Protein 5OUP (pdb70)

Radius of gyration: 19.79 Å; Cα contacts (8 Å, |Δi|>4): 597; chains: 1; bounding box: 57×56×30 Å

Solvent-accessible surface area: 13964 Å² total; per-residue (Å²): 128,113,84,31,3,0,3,0,0,0,0,0,81,0,0,2,0,1,23,115,108,45,48,8,6,32,0,34,44,60,70,0,5,128,49,132,131,150,95,18,144,47,21,78,40,142,110,23,144,64,38,122,132,42,125,50,116,25,84,2,48,68,35,67,40,0,41,83,29,0,13,83,0,0,5,45,89,69,46,93,88,15,31,100,50,3,1,1,15,5,60,9,16,142,79,9,32,145,43,21,75,93,152,71,14,85,7,76,0,64,2,51,9,11,12,40,34,19,3,0,12,85,140,224,83,71,37,22,151,61,1,43,48,12,12,85,135,10,42,76,98,3,44,22,113,99,113,184,29,71,1,45,12,92,48,17,109,130,68,88,120,25,123,29,0,73,157,25,24,0,36,80,0,8,74,10,0,73,86,6,0,3,11,0,0,2,85,1,23,0,0,0,0,4,0,41,25,25,14,28,82,208,201,173,56,87,89,114,89,37,15,26,0,0,2,114,99,33,74,91,43,82,56,112,72,25,64,66,58,14,36,99,28,0,70,98,69,12,26,3,0,51,3,27,0,39,27,0,57,89,28,7,52,121,100,22,39,101,4,2,75,37,0,19,79,16,1,4,101,5,25,1,70,61,103,186

Structure (mmCIF, N/CA/C/O backbone):
data_5OUP
#
_entry.id   5OUP
#
_cell.length_a   104.860
_cell.length_b   104.860
_cell.length_c   52.010
_cell.angle_alpha   90.00
_cell.angle_beta   90.00
_cell.angle_gamma   120.00
#
_symmetry.space_group_name_H-M   'P 65'
#
loop_
_entity.id
_entity.type
_entity.pdbx_description
1 polymer 'Perforin-like protein 1'
2 non-polymer 2-acetamido-2-deoxy-beta-D-glucopyranose
3 water water
#
loop_
_atom_site.group_PDB
_atom_site.id
_atom_site.type_symbol
_atom_site.label_atom_id
_atom_site.label_alt_id
_atom_site.label_comp_id
_atom_site.label_asym_id
_atom_site.label_entity_id
_atom_site.label_seq_id
_atom_site.pdbx_PDB_ins_code
_atom_site.Cartn_x
_atom_site.Cartn_y
_atom_site.Cartn_z
_atom_site.occupancy
_atom_site.B_iso_or_equiv
_atom_site.auth_seq_id
_atom_site.auth_comp_id
_atom_site.auth_asym_id
_atom_site.auth_atom_id
_atom_site.pdbx_PDB_model_num
ATOM 1 N N . ALA A 1 7 ? -27.522 19.725 15.225 1.00 68.57 465 ALA A N 1
ATOM 2 C CA . ALA A 1 7 ? -26.435 20.382 14.509 1.00 78.55 465 ALA A CA 1
ATOM 3 C C . ALA A 1 7 ? -26.762 21.848 14.242 1.00 74.86 465 ALA A C 1
ATOM 4 O O . ALA A 1 7 ? -27.751 22.376 14.750 1.00 82.22 465 ALA A O 1
ATOM 6 N N . ILE A 1 8 ? -25.923 22.498 13.438 1.00 64.01 466 ILE A N 1
ATOM 7 C CA . ILE A 1 8 ? -26.067 23.912 13.112 1.00 57.47 466 ILE A CA 1
ATOM 8 C C . ILE A 1 8 ? -26.696 24.034 11.732 1.00 56.20 466 ILE A C 1
ATOM 9 O O . ILE A 1 8 ? -26.267 23.364 10.784 1.00 52.52 466 ILE A O 1
ATOM 14 N N . ASN A 1 9 ? -27.703 24.892 11.613 1.00 53.50 467 ASN A N 1
ATOM 15 C CA . ASN A 1 9 ? -28.344 25.122 10.328 1.00 47.18 467 ASN A CA 1
ATOM 16 C C . ASN A 1 9 ? -27.571 26.166 9.531 1.00 47.58 467 ASN A C 1
ATOM 17 O O . ASN A 1 9 ? -27.322 27.274 10.018 1.00 42.46 467 ASN A O 1
ATOM 22 N N . TYR A 1 10 ? -27.189 25.808 8.306 1.00 44.80 468 TYR A N 1
ATOM 23 C CA . TYR A 1 10 ? -26.538 26.733 7.390 1.00 35.90 468 TYR A CA 1
ATOM 24 C C . TYR A 1 10 ? -27.449 27.176 6.256 1.00 35.33 468 TYR A C 1
ATOM 25 O O . TYR A 1 10 ? -27.056 28.038 5.462 1.00 34.58 468 TYR A O 1
ATOM 34 N N . LEU A 1 11 ? -28.647 26.607 6.153 1.00 36.22 469 LEU A N 1
ATOM 35 C CA . LEU A 1 11 ? -29.617 27.077 5.177 1.00 36.47 469 LEU A CA 1
ATOM 36 C C . LEU A 1 11 ? -30.042 28.498 5.527 1.00 41.66 469 LEU A C 1
ATOM 37 O O . LEU A 1 11 ? -30.428 28.779 6.665 1.00 37.77 469 LEU A O 1
ATOM 42 N N . GLY A 1 12 ? -29.949 29.399 4.553 1.00 33.74 470 GLY A N 1
ATOM 43 C CA . GLY A 1 12 ? -30.234 30.798 4.791 1.00 36.29 470 GLY A CA 1
ATOM 44 C C . GLY A 1 12 ? -29.095 31.593 5.392 1.00 39.00 470 GLY A C 1
ATOM 45 O O . GLY A 1 12 ? -29.291 32.769 5.731 1.00 33.93 470 GLY A O 1
ATOM 46 N N . ALA A 1 13 ? -27.916 30.995 5.548 1.00 29.84 471 ALA A N 1
ATOM 47 C CA . ALA A 1 13 ? -26.769 31.736 6.048 1.00 33.68 471 ALA A CA 1
ATOM 48 C C . ALA A 1 13 ? -26.333 32.780 5.031 1.00 37.53 471 ALA A C 1
ATOM 49 O O . ALA A 1 13 ? -26.413 32.562 3.819 1.00 29.13 471 ALA A O 1
ATOM 51 N N . GLY A 1 14 ? -25.875 33.924 5.530 1.00 32.99 472 GLY A N 1
ATOM 52 C CA . GLY A 1 14 ? -25.270 34.909 4.661 1.00 30.40 472 GLY A CA 1
ATOM 53 C C . GLY A 1 14 ? -23.969 34.410 4.065 1.00 32.17 472 GLY A C 1
ATOM 54 O O . GLY A 1 14 ? -23.329 33.487 4.573 1.00 30.42 472 GLY A O 1
ATOM 55 N N . TYR A 1 15 ? -23.568 35.030 2.958 1.00 26.46 473 TYR A N 1
ATOM 56 C CA . TYR A 1 15 ? -22.342 34.621 2.280 1.00 24.86 473 TYR A CA 1
ATOM 57 C C . TYR A 1 15 ? -21.697 35.825 1.616 1.00 34.48 473 TYR A C 1
ATOM 58 O O . TYR A 1 15 ? -22.329 36.500 0.797 1.00 31.15 473 TYR A O 1
ATOM 67 N N . ASP A 1 16 ? -20.442 36.080 1.980 1.00 31.64 474 ASP A N 1
ATOM 68 C CA . ASP A 1 16 ? -19.605 37.091 1.344 1.00 30.96 474 ASP A CA 1
ATOM 69 C C . ASP A 1 16 ? -18.918 36.449 0.143 1.00 36.93 474 ASP A C 1
ATOM 70 O O . ASP A 1 16 ? -17.978 35.665 0.308 1.00 32.41 474 ASP A O 1
ATOM 75 N N . HIS A 1 17 ? -19.375 36.788 -1.066 1.00 31.74 475 HIS A N 1
ATOM 76 C CA . HIS A 1 17 ? -18.809 36.173 -2.262 1.00 28.80 475 HIS A CA 1
ATOM 77 C C . HIS A 1 17 ? -17.385 36.635 -2.536 1.00 29.80 475 HIS A C 1
ATOM 78 O O . HIS A 1 17 ? -16.643 35.929 -3.226 1.00 34.80 475 HIS A O 1
ATOM 85 N N . VAL A 1 18 ? -16.986 37.792 -2.012 1.00 25.97 476 VAL A N 1
ATOM 86 C CA . VAL A 1 18 ? -15.642 38.303 -2.262 1.00 28.52 476 VAL A CA 1
ATOM 87 C C . VAL A 1 18 ? -14.631 37.641 -1.334 1.00 30.05 476 VAL A C 1
ATOM 88 O O . VAL A 1 18 ? -13.554 37.215 -1.766 1.00 34.12 476 VAL A O 1
ATOM 92 N N . ARG A 1 19 ? -14.957 37.550 -0.047 1.00 29.56 477 ARG A N 1
ATOM 93 C CA . ARG A 1 19 ? -14.058 36.951 0.929 1.00 32.14 477 ARG A CA 1
ATOM 94 C C . ARG A 1 19 ? -14.224 35.441 1.044 1.00 36.67 477 ARG A C 1
ATOM 95 O O . ARG A 1 19 ? -13.393 34.787 1.685 1.00 33.94 477 ARG A O 1
ATOM 103 N N . GLY A 1 20 ? -15.263 34.875 0.439 1.00 31.46 478 GLY A N 1
ATOM 104 C CA . GLY A 1 20 ? -15.480 33.449 0.537 1.00 34.20 478 GLY A CA 1
ATOM 105 C C . GLY A 1 20 ? -14.424 32.644 -0.196 1.00 34.01 478 GLY A C 1
ATOM 106 O O . GLY A 1 20 ? -13.689 33.140 -1.049 1.00 33.98 478 GLY A O 1
ATOM 107 N N . ASN A 1 21 ? -14.346 31.368 0.167 1.00 27.76 479 ASN A N 1
ATOM 108 C CA . ASN A 1 21 ? -13.518 30.411 -0.552 1.00 23.19 479 ASN A CA 1
ATOM 109 C C . ASN A 1 21 ? -14.024 29.011 -0.227 1.00 23.16 479 ASN A C 1
ATOM 110 O O . ASN A 1 21 ? -13.814 28.516 0.886 1.00 25.76 479 ASN A O 1
ATOM 115 N N . PRO A 1 22 ? -14.707 28.353 -1.167 1.00 27.13 480 PRO A N 1
ATOM 116 C CA . PRO A 1 22 ? -15.378 27.083 -0.849 1.00 31.63 480 PRO A CA 1
ATOM 117 C C . PRO A 1 22 ? -14.449 25.889 -0.700 1.00 30.64 480 PRO A C 1
ATOM 118 O O . PRO A 1 22 ? -14.928 24.806 -0.350 1.00 31.59 480 PRO A O 1
ATOM 122 N N . VAL A 1 23 ? -13.144 26.015 -0.945 1.00 27.34 481 VAL A N 1
ATOM 123 C CA . VAL A 1 23 ? -12.237 24.922 -0.607 1.00 30.30 481 VAL A CA 1
ATOM 124 C C . VAL A 1 23 ? -11.588 25.117 0.755 1.00 25.37 481 VAL A C 1
ATOM 125 O O . VAL A 1 23 ? -10.950 24.180 1.262 1.00 34.66 481 VAL A O 1
ATOM 129 N N . GLY A 1 24 ? -11.740 26.290 1.375 1.00 32.63 482 GLY A N 1
ATOM 130 C CA . GLY A 1 24 ? -11.406 26.436 2.773 1.00 36.06 482 GLY A CA 1
ATOM 131 C C . GLY A 1 24 ? -10.479 27.599 3.035 1.00 38.75 482 GLY A C 1
ATOM 132 O O . GLY A 1 24 ? -10.193 28.421 2.158 1.00 31.46 482 GLY A O 1
ATOM 133 N N . ASP A 1 25 ? -9.994 27.656 4.276 1.00 29.30 483 ASP A N 1
ATOM 134 C CA . ASP A 1 25 ? -9.159 28.729 4.785 1.00 28.02 483 ASP A CA 1
ATOM 135 C C . ASP A 1 25 ? -8.433 28.189 6.005 1.00 35.99 483 ASP A C 1
ATOM 136 O O . ASP A 1 25 ? -9.038 27.429 6.772 1.00 29.28 483 ASP A O 1
ATOM 141 N N . PRO A 1 26 ? -7.160 28.533 6.218 1.00 35.98 484 PRO A N 1
ATOM 142 C CA . PRO A 1 26 ? -6.450 27.979 7.383 1.00 30.73 484 PRO A CA 1
ATOM 143 C C . PRO A 1 26 ? -6.953 28.512 8.715 1.00 35.11 484 PRO A C 1
ATOM 144 O O . PRO A 1 26 ? -6.643 27.917 9.754 1.00 37.01 484 PRO A O 1
ATOM 148 N N . SER A 1 27 ? -7.719 29.601 8.725 1.00 31.80 485 SER A N 1
ATOM 149 C CA . SER A 1 27 ? -8.208 30.186 9.965 1.00 38.85 485 SER A CA 1
ATOM 150 C C . SER A 1 27 ? -9.656 29.820 10.262 1.00 41.72 485 SER A C 1
ATOM 151 O O . SER A 1 27 ? -10.224 30.324 11.236 1.00 37.74 485 SER A O 1
ATOM 154 N N . SER A 1 28 ? -10.258 28.947 9.460 1.00 31.80 486 SER A N 1
ATOM 155 C CA . SER A 1 28 ? -11.643 28.541 9.647 1.00 38.47 486 SER A CA 1
ATOM 156 C C . SER A 1 28 ? -11.777 27.053 9.361 1.00 41.72 486 SER A C 1
ATOM 157 O O . SER A 1 28 ? -11.003 26.480 8.590 1.00 40.03 486 SER A O 1
ATOM 160 N N . MET A 1 29 ? -12.763 26.426 9.998 1.00 41.60 487 MET A N 1
ATOM 161 C CA . MET A 1 29 ? -13.097 25.054 9.647 1.00 31.85 487 MET A CA 1
ATOM 162 C C . MET A 1 29 ? -14.070 24.976 8.481 1.00 36.65 487 MET A C 1
ATOM 163 O O . MET A 1 29 ? -14.326 23.875 7.980 1.00 33.45 487 MET A O 1
ATOM 168 N N . GLY A 1 30 ? -14.607 26.109 8.038 1.00 28.01 488 GLY A N 1
ATOM 169 C CA . GLY A 1 30 ? -15.501 26.128 6.899 1.00 27.01 488 GLY A CA 1
ATOM 170 C C . GLY A 1 30 ? -15.101 27.167 5.873 1.00 35.48 488 GLY A C 1
ATOM 171 O O . GLY A 1 30 ? -13.990 27.706 5.925 1.00 34.71 488 GLY A O 1
ATOM 172 N N . ASP A 1 31 ? -15.988 27.435 4.923 1.00 26.02 489 ASP A N 1
ATOM 173 C CA . ASP A 1 31 ? -15.784 28.513 3.970 1.00 32.85 489 ASP A CA 1
ATOM 174 C C . ASP A 1 31 ? -15.693 29.833 4.729 1.00 30.91 489 ASP A C 1
ATOM 175 O O . ASP A 1 31 ? -16.617 30.162 5.488 1.00 33.45 489 ASP A O 1
ATOM 180 N N . PRO A 1 32 ? -14.616 30.609 4.563 1.00 27.55 490 PRO A N 1
ATOM 181 C CA . PRO A 1 32 ? -14.483 31.862 5.326 1.00 29.10 490 PRO A CA 1
ATOM 182 C C . PRO A 1 32 ? -15.492 32.931 4.941 1.00 34.85 490 PRO A C 1
ATOM 183 O O . PRO A 1 32 ? -15.528 33.981 5.596 1.00 38.46 490 PRO A O 1
ATOM 187 N N . GLY A 1 33 ?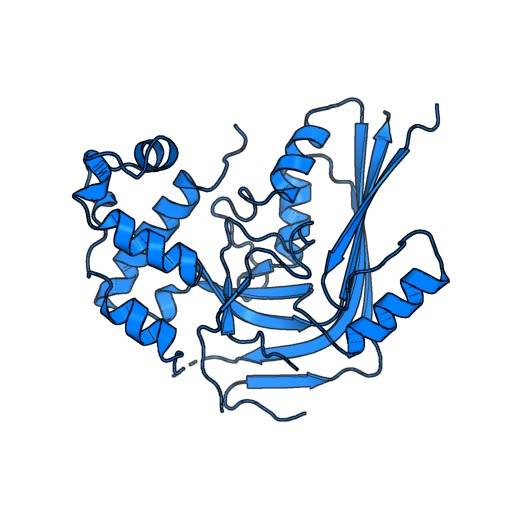 -16.298 32.710 3.904 1.00 31.01 491 GLY A N 1
ATOM 188 C CA . GLY A 1 33 ? -17.322 33.661 3.525 1.00 28.79 491 GLY A CA 1
ATOM 189 C C . GLY A 1 33 ? -18.680 33.439 4.149 1.00 35.66 491 GLY A C 1
ATOM 190 O O . GLY A 1 33 ? -19.560 34.294 4.009 1.00 27.99 491 GLY A O 1
ATOM 191 N N . ILE A 1 34 ? -18.874 32.309 4.836 1.00 30.24 492 ILE A N 1
ATOM 192 C CA . ILE A 1 34 ? -20.153 32.043 5.485 1.00 31.44 492 ILE A CA 1
ATOM 193 C C . ILE A 1 34 ? -20.374 33.060 6.595 1.00 32.51 492 ILE A C 1
ATOM 194 O O . ILE A 1 34 ? -19.465 33.361 7.379 1.00 33.66 492 ILE A O 1
ATOM 199 N N . ARG A 1 35 ? -21.588 33.601 6.662 1.00 27.48 493 ARG A N 1
ATOM 200 C CA . ARG A 1 35 ? -21.932 34.638 7.625 1.00 34.79 493 ARG A CA 1
ATOM 201 C C . ARG A 1 35 ? -23.080 34.165 8.513 1.00 38.68 493 ARG A C 1
ATOM 202 O O . ARG A 1 35 ? -23.686 33.123 8.230 1.00 33.81 493 ARG A O 1
ATOM 210 N N . PRO A 1 36 ? -23.391 34.876 9.597 1.00 37.16 494 PRO A N 1
ATOM 211 C CA . PRO A 1 36 ? -24.496 34.465 10.483 1.00 39.70 494 PRO A CA 1
ATOM 212 C C . PRO A 1 36 ? -25.806 34.298 9.731 1.00 45.76 494 PRO A C 1
ATOM 213 O O . PRO A 1 36 ? -25.961 34.788 8.601 1.00 40.15 494 PRO A O 1
ATOM 217 N N . PRO A 1 37 ? -26.776 33.609 10.332 1.00 50.05 495 PRO A N 1
ATOM 218 C CA . PRO A 1 37 ? -28.016 33.293 9.612 1.00 48.16 495 PRO A CA 1
ATOM 219 C C . PRO A 1 37 ? -28.792 34.546 9.229 1.00 49.47 495 PRO A C 1
ATOM 220 O O . PRO A 1 37 ? -28.907 35.494 10.007 1.00 49.50 495 PRO A O 1
ATOM 224 N N . VAL A 1 38 ? -29.327 34.540 8.012 1.00 46.52 496 VAL A N 1
ATOM 225 C CA . VAL A 1 38 ? -30.101 35.666 7.503 1.00 43.24 496 VAL A CA 1
ATOM 226 C C . VAL A 1 38 ? -31.575 35.287 7.489 1.00 45.59 496 VAL A C 1
ATOM 227 O O . VAL A 1 38 ? -32.448 36.127 7.742 1.00 43.98 496 VAL A O 1
ATOM 231 N N . LEU A 1 39 ? -31.857 34.020 7.202 1.00 40.80 497 LEU A N 1
ATOM 232 C CA . LEU A 1 39 ? -33.216 33.499 7.156 1.00 44.95 497 LEU A CA 1
ATOM 233 C C . LEU A 1 39 ? -33.584 32.843 8.481 1.00 46.48 497 LEU A C 1
ATOM 234 O O . LEU A 1 39 ? -32.732 32.284 9.177 1.00 42.22 497 LEU A O 1
ATOM 239 N N . ARG A 1 40 ? -34.870 32.919 8.820 1.00 45.59 498 ARG A N 1
ATOM 240 C CA . ARG A 1 40 ? -35.434 32.266 9.993 1.00 48.42 498 ARG A CA 1
ATOM 241 C C . ARG A 1 40 ? -36.441 31.218 9.538 1.00 53.79 498 ARG A C 1
ATOM 242 O O . ARG A 1 40 ? -37.267 31.483 8.659 1.00 63.89 498 ARG A O 1
ATOM 250 N N . PHE A 1 41 ? -36.375 30.029 10.134 1.00 47.23 499 PHE A N 1
ATOM 251 C CA . PHE A 1 41 ? -37.168 28.893 9.686 1.00 53.15 499 PHE A CA 1
ATOM 252 C C . PHE A 1 41 ? -38.054 28.359 10.804 1.00 70.02 499 PHE A C 1
ATOM 253 O O . PHE A 1 41 ? -37.881 28.680 11.983 1.00 86.36 499 PHE A O 1
ATOM 261 N N . THR A 1 42 ? -39.008 27.522 10.403 1.00 71.18 500 THR A N 1
ATOM 262 C CA . THR A 1 42 ? -39.936 26.875 11.323 1.00 79.93 500 THR A CA 1
ATOM 263 C C . THR A 1 42 ? -39.790 25.355 11.284 1.00 69.91 500 THR A C 1
ATOM 264 O O . THR A 1 42 ? -38.952 24.780 11.978 1.00 76.31 500 THR A O 1
ATOM 268 N N . VAL A 1 56 ? -33.764 15.318 9.256 1.00 100.28 514 VAL A N 1
ATOM 269 C CA . VAL A 1 56 ? -34.752 14.803 10.196 1.00 107.82 514 VAL A CA 1
ATOM 270 C C . VAL A 1 56 ? -36.010 15.665 10.153 1.00 106.33 514 VAL A C 1
ATOM 271 O O . VAL A 1 56 ? -36.974 15.334 9.464 1.00 105.79 514 VAL A O 1
ATOM 275 N N . LEU A 1 57 ? -35.994 16.771 10.894 1.00 102.32 515 LEU A N 1
ATOM 276 C CA . LEU A 1 57 ? -37.119 17.695 10.904 1.00 94.00 515 LEU A CA 1
ATOM 277 C C . LEU A 1 57 ? -37.072 18.600 9.679 1.00 87.70 515 LEU A C 1
ATOM 278 O O . LEU A 1 57 ? -36.004 19.066 9.273 1.00 88.43 515 LEU A O 1
ATOM 283 N N . GLN A 1 58 ? -38.246 18.851 9.093 1.00 79.48 516 GLN A N 1
ATOM 284 C CA . GLN A 1 58 ? -38.329 19.613 7.853 1.00 70.12 516 GLN A CA 1
ATOM 285 C C . GLN A 1 58 ? -38.620 21.075 8.143 1.00 80.43 516 GLN A C 1
ATOM 286 O O . GLN A 1 58 ? -39.579 21.378 8.868 1.00 94.42 516 GLN A O 1
ATOM 292 N N . PRO A 1 59 ? -37.824 22.001 7.608 1.00 68.17 517 PRO A N 1
ATOM 293 C CA . PRO A 1 59 ? -38.147 23.423 7.752 1.00 63.52 517 PRO A CA 1
ATOM 294 C C . PRO A 1 59 ? -39.263 23.813 6.799 1.00 62.35 517 PRO A C 1
ATOM 295 O O . PRO A 1 59 ? -39.271 23.421 5.629 1.00 56.06 517 PRO A O 1
ATOM 299 N N . LEU A 1 60 ? -40.220 24.582 7.316 1.00 64.43 518 LEU A N 1
ATOM 300 C CA . LEU A 1 60 ? -41.332 25.039 6.494 1.00 70.04 518 LEU A CA 1
ATOM 301 C C . LEU A 1 60 ? -40.809 25.862 5.322 1.00 62.12 518 LEU A C 1
ATOM 302 O O . LEU A 1 60 ? -40.047 26.815 5.505 1.00 62.94 518 LEU A O 1
ATOM 307 N N . GLY A 1 61 ? -41.221 25.484 4.113 1.00 52.58 519 GLY A N 1
ATOM 308 C CA . GLY A 1 61 ? -40.727 26.104 2.903 1.00 54.68 519 GLY A CA 1
ATOM 309 C C . GLY A 1 61 ? -39.484 25.465 2.325 1.00 63.98 519 GLY A C 1
ATOM 310 O O . GLY A 1 61 ? -39.060 25.851 1.227 1.00 68.13 519 GLY A O 1
ATOM 311 N N . GLY A 1 62 ? -38.887 24.503 3.023 1.00 64.99 520 GLY A N 1
ATOM 312 C CA . GLY A 1 62 ? -37.689 23.852 2.539 1.00 61.61 520 GLY A CA 1
ATOM 313 C C . GLY A 1 62 ? -37.686 22.358 2.778 1.00 58.79 520 GLY A C 1
ATOM 314 O O . GLY A 1 62 ? -38.743 21.750 2.969 1.00 54.22 520 GLY A O 1
ATOM 315 N N . TYR A 1 63 ? -36.499 21.757 2.779 1.00 52.20 521 TYR A N 1
ATOM 316 C CA . TYR A 1 63 ? -36.366 20.317 2.942 1.00 46.68 521 TYR A CA 1
ATOM 317 C C . TYR A 1 63 ? -34.967 20.008 3.446 1.00 40.22 521 TYR A C 1
ATOM 318 O O . TYR A 1 63 ? -34.024 20.767 3.205 1.00 42.46 521 TYR A O 1
ATOM 327 N N . VAL A 1 64 ? -34.841 18.876 4.133 1.00 39.46 522 VAL A N 1
ATOM 328 C CA . VAL A 1 64 ? -33.550 18.333 4.541 1.00 44.64 522 VAL A CA 1
ATOM 329 C C . VAL A 1 64 ? -33.548 16.851 4.196 1.00 48.19 522 VAL A C 1
ATOM 330 O O . VAL A 1 64 ? -34.429 16.106 4.642 1.00 45.55 522 VAL A O 1
ATOM 334 N N . ARG A 1 65 ? -32.573 16.427 3.400 1.00 36.06 523 ARG A N 1
ATOM 335 C CA . ARG A 1 65 ? -32.454 15.040 2.967 1.00 36.77 523 ARG A CA 1
ATOM 336 C C . ARG A 1 65 ? -31.165 14.466 3.545 1.00 38.54 523 ARG A C 1
ATOM 337 O O . ARG A 1 65 ? -30.067 14.843 3.127 1.00 36.30 523 ARG A O 1
ATOM 345 N N . GLN A 1 66 ? -31.305 13.556 4.503 1.00 35.56 524 GLN A N 1
ATOM 346 C CA . GLN A 1 66 ? -30.169 12.967 5.194 1.00 42.33 524 GLN A CA 1
ATOM 347 C C . GLN A 1 66 ? -29.660 11.752 4.426 1.00 38.76 524 GLN A C 1
ATOM 348 O O . GLN A 1 66 ? -30.446 10.977 3.875 1.00 38.90 524 GLN A O 1
ATOM 354 N N . TYR A 1 67 ? -28.341 11.597 4.388 1.00 35.57 525 TYR A N 1
ATOM 355 C CA . TYR A 1 67 ? -27.697 10.512 3.661 1.00 32.08 525 TYR A CA 1
ATOM 356 C C . TYR A 1 67 ? -27.347 9.364 4.600 1.00 38.56 525 TYR A C 1
ATOM 357 O O . TYR A 1 67 ? -27.268 9.527 5.820 1.00 37.88 525 TYR A O 1
ATOM 366 N N . VAL A 1 68 ? -27.140 8.192 4.009 1.00 38.59 526 VAL A N 1
ATOM 367 C CA . VAL A 1 68 ? -26.608 7.038 4.722 1.00 50.13 526 VAL A CA 1
ATOM 368 C C . VAL A 1 68 ? -25.090 7.133 4.671 1.00 54.90 526 VAL A C 1
ATOM 369 O O . VAL A 1 68 ? -24.498 7.169 3.584 1.00 54.05 526 VAL A O 1
ATOM 373 N N . ALA A 1 69 ? -24.463 7.178 5.849 1.00 60.27 527 ALA A N 1
ATOM 374 C CA . ALA A 1 69 ? -23.029 7.417 5.967 1.00 57.37 527 ALA A CA 1
ATOM 375 C C . ALA A 1 69 ? -22.663 8.696 5.221 1.00 62.39 527 ALA A C 1
ATOM 376 O O . ALA A 1 69 ? -23.183 9.773 5.538 1.00 75.26 527 ALA A O 1
ATOM 378 N N . CYS A 1 70 ? -21.790 8.585 4.225 1.00 41.26 528 CYS A N 1
ATOM 379 C CA . CYS A 1 70 ? -21.317 9.731 3.469 1.00 52.54 528 CYS A CA 1
ATOM 380 C C . CYS A 1 70 ? -21.428 9.434 1.985 1.00 41.10 528 CYS A C 1
ATOM 381 O O . CYS A 1 70 ? -21.084 8.340 1.527 1.00 37.58 528 CYS A O 1
ATOM 384 N N . ARG A 1 71 ? -21.959 10.410 1.258 1.00 31.67 529 ARG A N 1
ATOM 385 C CA . ARG A 1 71 ? -22.024 10.393 -0.196 1.00 34.15 529 ARG A CA 1
ATOM 386 C C . ARG A 1 71 ? -20.680 10.876 -0.723 1.00 36.26 529 ARG A C 1
ATOM 387 O O . ARG A 1 71 ? -20.321 12.045 -0.547 1.00 34.04 529 ARG A O 1
ATOM 395 N N . GLN A 1 72 ? -19.932 9.983 -1.361 1.00 34.93 530 GLN A N 1
ATOM 396 C CA . GLN A 1 72 ? -18.535 10.229 -1.687 1.00 30.52 530 GLN A CA 1
ATOM 397 C C . GLN A 1 72 ? -18.383 10.603 -3.154 1.00 35.42 530 GLN A C 1
ATOM 398 O O . GLN A 1 72 ? -18.949 9.945 -4.034 1.00 31.69 530 GLN A O 1
ATOM 404 N N . SER A 1 73 ? -17.610 11.654 -3.407 1.00 34.71 531 SER A N 1
ATOM 405 C CA . SER A 1 73 ? -17.261 12.054 -4.758 1.00 28.77 531 SER A CA 1
ATOM 406 C C . SER A 1 73 ? -15.872 12.673 -4.728 1.00 32.17 531 SER A C 1
ATOM 407 O O . SER A 1 73 ? -15.448 13.236 -3.715 1.00 32.90 531 SER A O 1
ATOM 410 N N . GLU A 1 74 ? -15.160 12.547 -5.843 1.00 30.10 532 GLU A N 1
ATOM 411 C CA . GLU A 1 74 ? -13.801 13.052 -5.964 1.00 31.56 532 GLU A CA 1
ATOM 412 C C . GLU A 1 74 ? -13.641 13.755 -7.301 1.00 33.28 532 GLU A C 1
ATOM 413 O O . GLU A 1 74 ? -14.228 13.341 -8.305 1.00 32.57 532 GLU A O 1
ATOM 419 N N . THR A 1 75 ? -12.851 14.825 -7.304 1.00 30.75 533 THR A N 1
ATOM 420 C CA . THR A 1 75 ? -12.534 15.569 -8.514 1.00 31.66 533 THR A CA 1
ATOM 421 C C . THR A 1 75 ? -11.037 15.838 -8.556 1.00 38.47 533 THR A C 1
ATOM 422 O O . THR A 1 75 ? -10.390 15.993 -7.516 1.00 40.33 533 THR A O 1
ATOM 426 N N . ILE A 1 76 ? -10.489 15.888 -9.767 1.00 38.53 534 ILE A N 1
ATOM 427 C CA . ILE A 1 76 ? -9.107 16.301 -9.985 1.00 35.18 534 ILE A CA 1
ATOM 428 C C . ILE A 1 76 ? -9.072 17.264 -11.162 1.00 39.98 534 ILE A C 1
ATOM 429 O O . ILE A 1 76 ? -9.741 17.047 -12.179 1.00 38.20 534 ILE A O 1
ATOM 434 N N . SER A 1 77 ? -8.297 18.335 -11.019 1.00 36.62 535 SER A N 1
ATOM 435 C CA . SER A 1 77 ? -8.215 19.357 -12.050 1.00 37.01 535 SER A CA 1
ATOM 436 C C . SER A 1 77 ? -6.804 19.918 -12.088 1.00 32.73 535 SER A C 1
ATOM 437 O O . SER A 1 77 ? -6.195 20.147 -11.041 1.00 32.63 535 SER A O 1
ATOM 44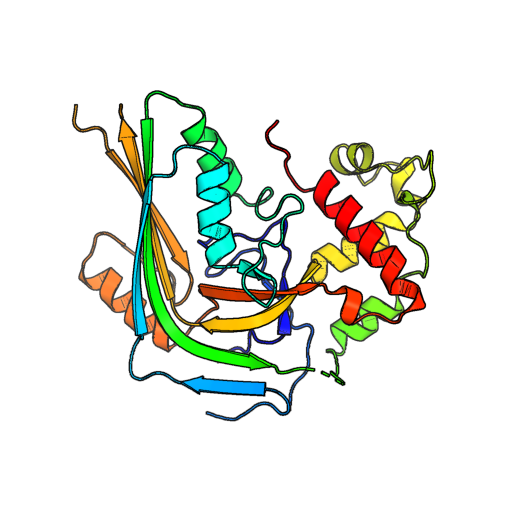0 N N . GLU A 1 78 ? -6.292 20.136 -13.295 1.00 33.05 536 GLU A N 1
ATOM 441 C CA . GLU A 1 78 ? -5.067 20.902 -13.472 1.00 36.40 536 GLU A CA 1
ATOM 442 C C . GLU A 1 78 ? -5.438 22.377 -13.545 1.00 42.40 536 GLU A C 1
ATOM 443 O O . GLU A 1 78 ? -6.248 22.777 -14.389 1.00 46.17 536 GLU A O 1
ATOM 449 N N . LEU A 1 79 ? -4.860 23.176 -12.656 1.00 31.00 537 LEU A N 1
ATOM 450 C CA . LEU A 1 79 ? -5.141 24.608 -12.582 1.00 38.18 537 LEU A CA 1
ATOM 451 C C . LEU A 1 79 ? -4.021 25.352 -13.303 1.00 36.46 537 LEU A C 1
ATOM 452 O O . LEU A 1 79 ? -2.981 25.653 -12.713 1.00 39.88 537 LEU A O 1
ATOM 457 N N . SER A 1 80 ? -4.243 25.656 -14.584 1.00 43.00 538 SER A N 1
ATOM 458 C CA . SER A 1 80 ? -3.199 26.278 -15.392 1.00 44.09 538 SER A CA 1
ATOM 459 C C . SER A 1 80 ? -3.132 27.788 -15.203 1.00 47.08 538 SER A C 1
ATOM 460 O O . SER A 1 80 ? -2.066 28.380 -15.400 1.00 45.56 538 SER A O 1
ATOM 463 N N . ASN A 1 81 ? -4.242 28.430 -14.843 1.00 40.18 539 ASN A N 1
ATOM 464 C CA . ASN A 1 81 ? -4.268 29.875 -14.662 1.00 46.83 539 ASN A CA 1
ATOM 465 C C . ASN A 1 81 ? -5.279 30.217 -13.576 1.00 43.26 539 ASN A C 1
ATOM 466 O O . ASN A 1 81 ? -5.907 29.335 -12.985 1.00 51.14 539 A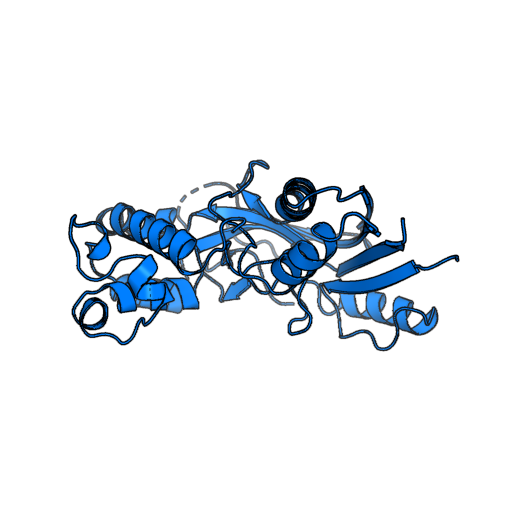SN A O 1
ATOM 471 N N . LEU A 1 82 ? -5.432 31.518 -13.315 1.00 47.00 540 LEU A N 1
ATOM 472 C CA . LEU A 1 82 ? -6.386 31.961 -12.302 1.00 49.20 540 LEU A CA 1
ATOM 473 C C . LEU A 1 82 ? -7.817 31.608 -12.681 1.00 46.50 540 LEU A C 1
ATOM 474 O O . LEU A 1 82 ? -8.652 31.378 -11.799 1.00 48.01 540 LEU A O 1
ATOM 479 N N . SER A 1 83 ? -8.120 31.563 -13.980 1.00 47.00 541 SER A N 1
ATOM 480 C CA . SER A 1 83 ? -9.476 31.238 -14.411 1.00 51.89 541 SER A CA 1
ATOM 481 C C . SER A 1 83 ? -9.841 29.799 -14.064 1.00 49.06 541 SER A C 1
ATOM 482 O O . SER A 1 83 ? -10.988 29.517 -13.697 1.00 40.69 541 SER A O 1
ATOM 485 N N . ASP A 1 84 ? -8.883 28.875 -14.171 1.00 41.10 542 ASP A N 1
ATOM 486 C CA . ASP A 1 84 ? -9.156 27.491 -13.798 1.00 37.40 542 ASP A CA 1
ATOM 487 C C . ASP A 1 84 ? -9.442 27.370 -12.307 1.00 37.73 542 ASP A C 1
ATOM 488 O O . ASP A 1 84 ? -10.347 26.633 -11.901 1.00 36.13 542 ASP A O 1
ATOM 493 N N . TYR A 1 85 ? -8.673 28.082 -11.479 1.00 40.25 543 TYR A N 1
ATOM 494 C CA . TYR A 1 85 ? -8.928 28.085 -10.043 1.00 38.54 543 TYR A CA 1
ATOM 495 C C . TYR A 1 85 ? -10.292 28.686 -9.734 1.00 31.01 543 TYR A C 1
ATOM 496 O O . TYR A 1 85 ? -11.058 28.136 -8.932 1.00 34.89 543 TYR A O 1
ATOM 505 N N . GLN A 1 86 ? -10.616 29.813 -10.375 1.00 37.66 544 GLN A N 1
ATOM 506 C CA . GLN A 1 86 ? -11.924 30.434 -10.196 1.00 42.15 544 GLN A CA 1
ATOM 507 C C . GLN A 1 86 ? -13.050 29.466 -10.539 1.00 30.99 544 GLN A C 1
ATOM 508 O O . GLN A 1 86 ? -14.062 29.401 -9.831 1.00 40.82 544 GLN A O 1
ATOM 514 N N . ASN A 1 87 ? -12.890 28.704 -11.623 1.00 33.96 545 ASN A N 1
ATOM 515 C CA . ASN A 1 87 ? -13.925 27.759 -12.027 1.00 37.18 545 ASN A CA 1
ATOM 516 C C . ASN A 1 87 ? -14.076 26.632 -11.014 1.00 39.58 545 ASN A C 1
ATOM 517 O O . ASN A 1 87 ? -15.192 26.167 -10.757 1.00 37.13 545 ASN A O 1
ATOM 522 N N . GLU A 1 88 ? -12.967 26.177 -10.428 1.00 35.18 546 GLU A N 1
ATOM 523 C CA . GLU A 1 88 ? -13.048 25.087 -9.462 1.00 31.26 546 GLU A CA 1
ATOM 524 C C . GLU A 1 88 ? -13.731 25.524 -8.174 1.00 34.10 546 GLU A C 1
ATOM 525 O O . GLU A 1 88 ? -14.396 24.711 -7.520 1.00 31.42 546 GLU A O 1
ATOM 531 N N . LEU A 1 89 ? -13.582 26.793 -7.795 1.00 32.44 547 LEU A N 1
ATOM 532 C CA . LEU A 1 89 ? -14.303 27.309 -6.638 1.00 24.33 547 LEU A CA 1
ATOM 533 C C . LEU A 1 89 ? -15.767 27.571 -6.969 1.00 27.80 547 LEU A C 1
ATOM 534 O O . LEU A 1 89 ? -16.652 27.268 -6.162 1.00 28.02 547 LEU A O 1
ATOM 539 N N . SER A 1 90 ? -16.038 28.121 -8.156 1.00 29.60 548 SER A N 1
ATOM 540 C CA . SER A 1 90 ? -17.411 28.446 -8.529 1.00 30.50 548 SER A CA 1
ATOM 541 C C . SER A 1 90 ? -18.291 27.204 -8.578 1.00 36.54 548 SER A C 1
ATOM 542 O O . SER A 1 90 ? -19.511 27.299 -8.398 1.00 38.52 548 SER A O 1
ATOM 545 N N . VAL A 1 91 ? -17.690 26.035 -8.814 1.00 35.20 549 VAL A N 1
ATOM 546 C CA . VAL A 1 91 ? -18.440 24.781 -8.817 1.00 35.70 549 VAL A CA 1
ATOM 547 C C . VAL A 1 91 ? -19.095 24.541 -7.461 1.00 28.58 549 VAL A C 1
ATOM 548 O O . VAL A 1 91 ? -20.215 24.020 -7.379 1.00 29.56 549 VAL A O 1
ATOM 552 N N . ASP A 1 92 ? -18.422 24.938 -6.378 1.00 31.28 550 ASP A N 1
ATOM 553 C CA . ASP A 1 92 ? -18.905 24.693 -5.025 1.00 27.74 550 ASP A CA 1
ATOM 554 C C . ASP A 1 92 ? -19.626 25.884 -4.406 1.00 33.59 550 ASP A C 1
ATOM 555 O O . ASP A 1 92 ? -20.215 25.736 -3.328 1.00 33.11 550 ASP A O 1
ATOM 560 N N . ALA A 1 93 ? -19.595 27.053 -5.048 1.00 26.63 551 ALA A N 1
ATOM 561 C CA . ALA A 1 93 ? -20.286 28.239 -4.541 1.00 31.02 551 ALA A CA 1
ATOM 562 C C . ALA A 1 93 ? -20.731 29.046 -5.762 1.00 27.18 551 ALA A C 1
ATOM 563 O O . ALA A 1 93 ? -19.972 29.857 -6.295 1.00 37.01 551 ALA A O 1
ATOM 565 N N . SER A 1 94 ? -21.963 28.806 -6.197 1.00 29.20 552 SER A N 1
ATOM 566 C CA . SER A 1 94 ? -22.485 29.409 -7.412 1.00 32.35 552 SER A CA 1
ATOM 567 C C . SER A 1 94 ? -23.848 30.027 -7.136 1.00 35.29 552 SER A C 1
ATOM 568 O O . SER A 1 94 ? -24.405 29.904 -6.041 1.00 33.80 552 SER A O 1
ATOM 571 N N . LEU A 1 95 ? -24.379 30.712 -8.144 1.00 34.80 553 LEU A N 1
ATOM 572 C CA . LEU A 1 95 ? -25.754 31.168 -8.071 1.00 39.81 553 LEU A CA 1
ATOM 573 C C . LEU A 1 95 ? -26.696 29.975 -8.181 1.00 51.01 553 LEU A C 1
ATOM 574 O O . LEU A 1 95 ? -26.330 28.908 -8.683 1.00 48.95 553 LEU A O 1
ATOM 579 N N . GLN A 1 96 ? -27.918 30.156 -7.685 1.00 43.92 554 GLN A N 1
ATOM 580 C CA . GLN A 1 96 ? -28.925 29.112 -7.815 1.00 41.55 554 GLN A CA 1
ATOM 581 C C . GLN A 1 96 ? -29.123 28.774 -9.286 1.00 38.70 554 GLN A C 1
ATOM 582 O O . GLN A 1 96 ? -29.503 29.635 -10.085 1.00 50.48 554 GLN A O 1
ATOM 588 N N . GLY A 1 97 ? -28.842 27.524 -9.644 1.00 47.38 555 GLY A N 1
ATOM 589 C CA . GLY A 1 97 ? -28.871 27.072 -11.018 1.00 58.18 555 GLY A CA 1
ATOM 590 C C . GLY A 1 97 ? -27.517 26.676 -11.567 1.00 59.48 555 GLY A C 1
ATOM 591 O O . GLY A 1 97 ? -27.459 25.942 -12.563 1.00 64.56 555 GLY A O 1
ATOM 592 N N . GLY A 1 98 ? -26.429 27.142 -10.955 1.00 44.26 556 GLY A N 1
ATOM 593 C CA . GLY A 1 98 ? -25.087 26.765 -11.351 1.00 44.14 556 GLY A CA 1
ATOM 594 C C . GLY A 1 98 ? -24.282 27.865 -12.007 1.00 50.50 556 GLY A C 1
ATOM 595 O O . GLY A 1 98 ? -23.082 27.670 -12.244 1.00 50.88 556 GLY A O 1
ATOM 596 N N . ASP A 1 99 ? -24.891 29.006 -12.314 1.00 47.40 557 ASP A N 1
ATOM 597 C CA . ASP A 1 99 ? -24.147 30.091 -12.933 1.00 49.14 557 ASP A CA 1
ATOM 598 C C . ASP A 1 99 ? -23.160 30.689 -11.932 1.00 35.21 557 ASP A C 1
ATOM 599 O O . ASP A 1 99 ? -23.452 30.753 -10.732 1.00 36.37 557 ASP A O 1
ATOM 604 N N . PRO A 1 100 ? -21.987 31.120 -12.388 1.00 39.52 558 PRO A N 1
ATOM 605 C CA . PRO A 1 100 ? -21.007 31.707 -11.468 1.00 38.28 558 PRO A CA 1
ATOM 606 C C . PRO A 1 100 ? -21.479 33.043 -10.918 1.00 38.20 558 PRO A C 1
ATOM 607 O O . PRO A 1 100 ? -22.173 33.812 -11.587 1.00 34.47 558 PRO A O 1
ATOM 611 N N . ILE A 1 101 ? -21.093 33.308 -9.669 1.00 31.10 559 ILE A N 1
ATOM 612 C CA . ILE A 1 101 ? -21.428 34.582 -9.044 1.00 37.85 559 ILE A CA 1
ATOM 613 C C . ILE A 1 101 ? -20.721 35.726 -9.757 1.00 41.67 559 ILE A C 1
ATOM 614 O O . ILE A 1 101 ? -21.322 36.772 -10.030 1.00 41.28 559 ILE A O 1
ATOM 619 N N . GLY A 1 102 ? -19.441 35.546 -10.075 1.00 36.30 560 GLY A N 1
ATOM 620 C CA . GLY A 1 102 ? -18.670 36.604 -10.689 1.00 31.43 560 GLY A CA 1
ATOM 621 C C . GLY A 1 102 ? -18.365 37.714 -9.694 1.00 37.35 560 GLY A C 1
ATOM 622 O O . GLY A 1 102 ? -18.316 37.507 -8.478 1.00 34.01 560 GLY A O 1
ATOM 623 N N . LEU A 1 103 ? -18.156 38.913 -10.241 1.00 36.05 561 LEU A N 1
ATOM 624 C CA . LEU A 1 103 ? -17.937 40.125 -9.449 1.00 40.27 561 LEU A CA 1
ATOM 625 C C . LEU A 1 103 ? -16.795 39.945 -8.451 1.00 38.69 561 LEU A C 1
ATOM 626 O O . LEU A 1 103 ? -16.938 40.194 -7.251 1.00 39.32 561 LEU A O 1
ATOM 631 N N . ASN A 1 104 ? -15.649 39.495 -8.969 1.00 35.79 562 ASN A N 1
ATOM 632 C CA . ASN A 1 104 ? -14.425 39.324 -8.182 1.00 36.83 562 ASN A CA 1
ATOM 633 C C . ASN A 1 104 ? -14.623 38.334 -7.037 1.00 34.57 562 ASN A C 1
ATOM 634 O O . ASN A 1 104 ? -14.030 38.472 -5.966 1.00 32.94 562 ASN A O 1
ATOM 639 N N . SER A 1 105 ? -15.458 37.321 -7.266 1.00 33.68 563 SER A N 1
ATOM 640 C CA . SER A 1 105 ? -15.729 36.328 -6.234 1.00 31.12 563 SER A CA 1
ATOM 641 C C . SER A 1 105 ? -14.448 35.615 -5.810 1.00 35.58 563 SER A C 1
ATOM 642 O O . SER A 1 105 ? -13.587 35.302 -6.638 1.00 31.28 563 SER A O 1
ATOM 645 N N . PHE A 1 106 ? -14.322 35.392 -4.497 1.00 31.37 564 PHE A N 1
ATOM 646 C CA . PHE A 1 106 ? -13.245 34.628 -3.869 1.00 31.54 564 PHE A CA 1
ATOM 647 C C . PHE A 1 106 ? -11.911 35.371 -3.874 1.00 32.47 564 PHE A C 1
ATOM 648 O O . PHE A 1 106 ? -10.952 34.915 -3.244 1.00 28.87 564 PHE A O 1
ATOM 656 N N . SER A 1 107 ? -11.840 36.526 -4.546 1.00 28.18 565 SER A N 1
ATOM 657 C CA . SER A 1 107 ? -10.553 37.173 -4.796 1.00 30.02 565 SER A CA 1
ATOM 658 C C . SER A 1 107 ? -9.932 37.797 -3.550 1.00 38.27 565 SER A C 1
ATOM 659 O O . SER A 1 107 ? -8.740 38.125 -3.571 1.00 41.56 565 SER A O 1
ATOM 662 N N . ALA A 1 108 ? -10.694 37.980 -2.477 1.00 32.62 566 ALA A N 1
ATOM 663 C CA . ALA A 1 108 ? -10.140 38.516 -1.241 1.00 37.66 566 ALA A CA 1
ATOM 664 C C . ALA A 1 108 ? -9.726 37.431 -0.257 1.00 30.47 566 ALA A C 1
ATOM 665 O O . ALA A 1 108 ? -9.210 37.756 0.817 1.00 30.71 566 ALA A O 1
ATOM 667 N N . SER A 1 109 ? -9.929 36.159 -0.591 1.00 32.78 567 SER A N 1
ATOM 668 C CA . SER A 1 109 ? -9.590 35.093 0.339 1.00 32.47 567 SER A CA 1
ATOM 669 C C . SER A 1 109 ? -8.093 34.800 0.302 1.00 38.80 567 SER A C 1
ATOM 670 O O . SER A 1 109 ? -7.404 35.055 -0.691 1.00 31.82 567 SER A O 1
ATOM 673 N N . THR A 1 110 ? -7.596 34.259 1.420 1.00 34.88 568 THR A N 1
ATOM 674 C CA . THR A 1 110 ? -6.187 33.880 1.513 1.00 38.40 568 THR A CA 1
ATOM 675 C C . THR A 1 110 ? -5.816 32.847 0.455 1.00 40.58 568 THR A C 1
ATOM 676 O O . THR A 1 110 ? -4.753 32.942 -0.173 1.00 42.71 568 THR A O 1
ATOM 680 N N . GLY A 1 111 ? -6.680 31.852 0.241 1.00 35.58 569 GLY A N 1
ATOM 681 C CA . GLY A 1 111 ? -6.358 30.798 -0.709 1.00 39.10 569 GLY A CA 1
ATOM 682 C C . GLY A 1 111 ? -6.221 31.310 -2.129 1.00 35.25 569 GLY A C 1
ATOM 683 O O . GLY A 1 111 ? -5.357 30.856 -2.884 1.00 31.05 569 GLY A O 1
ATOM 684 N N . TYR A 1 112 ? -7.072 32.265 -2.511 1.00 26.38 570 TYR A N 1
ATOM 685 C CA . TYR A 1 112 ? -6.982 32.869 -3.836 1.00 29.46 570 TYR A CA 1
ATOM 686 C C . TYR A 1 112 ? -5.659 33.603 -4.020 1.00 33.54 570 TYR A C 1
ATOM 687 O O . TYR A 1 112 ? -5.009 33.484 -5.066 1.00 32.06 570 TYR A O 1
ATOM 696 N N . ARG A 1 113 ? -5.245 34.375 -3.017 1.00 37.62 571 ARG A N 1
ATOM 697 C CA . ARG A 1 113 ? -3.982 35.091 -3.127 1.00 46.47 571 ARG A CA 1
ATOM 698 C C . ARG A 1 113 ? -2.797 34.135 -3.118 1.00 44.83 571 ARG A C 1
ATOM 699 O O . ARG A 1 113 ? -1.808 34.373 -3.819 1.00 41.86 571 ARG A O 1
ATOM 707 N N . ASP A 1 114 ? -2.886 33.040 -2.359 1.00 40.73 572 ASP A N 1
ATOM 708 C CA . ASP A 1 114 ? -1.814 32.049 -2.361 1.00 44.42 572 ASP A CA 1
ATOM 709 C C . ASP A 1 114 ? -1.670 31.399 -3.732 1.00 38.62 572 ASP A C 1
ATOM 710 O O . ASP A 1 114 ? -0.557 31.268 -4.254 1.00 42.37 572 ASP A O 1
ATOM 715 N N . PHE A 1 115 ? -2.788 30.980 -4.332 1.00 34.39 573 PHE A N 1
ATOM 716 C CA . PHE A 1 115 ? -2.701 30.327 -5.633 1.00 34.97 573 PHE A CA 1
ATOM 717 C C . PHE A 1 115 ? -2.247 31.298 -6.715 1.00 44.30 573 PHE A C 1
ATOM 718 O O . PHE A 1 115 ? -1.503 30.913 -7.625 1.00 41.24 573 PHE A O 1
ATOM 726 N N . ALA A 1 116 ? -2.709 32.551 -6.649 1.00 43.09 574 ALA A N 1
ATOM 727 C CA . ALA A 1 116 ? -2.284 33.550 -7.624 1.00 41.37 574 ALA A CA 1
ATOM 728 C C . ALA A 1 116 ? -0.769 33.703 -7.644 1.00 44.35 574 ALA A C 1
ATOM 729 O O . ALA A 1 116 ? -0.181 33.920 -8.710 1.00 44.90 574 ALA A O 1
ATOM 731 N N . LYS A 1 117 ? -0.123 33.584 -6.482 1.00 36.87 575 LYS A N 1
ATOM 732 C CA . LYS A 1 117 ? 1.333 33.663 -6.433 1.00 45.13 575 LYS A CA 1
ATOM 733 C C . LYS A 1 117 ? 1.970 32.454 -7.106 1.00 49.93 575 LYS A C 1
ATOM 734 O O . LYS A 1 117 ? 2.953 32.593 -7.844 1.00 58.52 575 LYS A O 1
ATOM 740 N N . GLU A 1 118 ? 1.417 31.262 -6.871 1.00 51.16 576 GLU A N 1
ATOM 741 C CA . GLU A 1 118 ? 2.028 30.051 -7.406 1.00 48.74 576 GLU A CA 1
ATOM 742 C C . GLU A 1 118 ? 1.807 29.922 -8.907 1.00 40.71 576 GLU A C 1
ATOM 743 O O . GLU A 1 118 ? 2.681 29.418 -9.620 1.00 44.93 576 GLU A O 1
ATOM 749 N N . VAL A 1 119 ? 0.658 30.377 -9.409 1.00 47.50 577 VAL A N 1
ATOM 750 C CA . VAL A 1 119 ? 0.379 30.245 -10.832 1.00 49.13 577 VAL A CA 1
ATOM 751 C C . VAL A 1 119 ? 1.194 31.234 -11.657 1.00 47.52 577 VAL A C 1
ATOM 752 O O . VAL A 1 119 ? 1.388 31.021 -12.859 1.00 55.57 577 VAL A O 1
ATOM 756 N N . SER A 1 120 ? 1.689 32.311 -11.038 1.00 55.86 578 SER A N 1
ATOM 757 C CA . SER A 1 120 ? 2.539 33.253 -11.757 1.00 61.63 578 SER A CA 1
ATOM 758 C C . SER A 1 120 ? 3.891 32.639 -12.096 1.00 61.03 578 SER A C 1
ATOM 759 O O . SER A 1 120 ? 4.512 33.021 -13.094 1.00 70.16 578 SER A O 1
ATOM 762 N N . LYS A 1 121 ? 4.360 31.697 -11.281 1.00 58.75 579 LYS A N 1
ATOM 763 C CA . LYS A 1 121 ? 5.595 30.973 -11.564 1.00 70.43 579 LYS A CA 1
ATOM 764 C C . LYS A 1 121 ? 5.342 29.977 -12.689 1.00 83.84 579 LYS A C 1
ATOM 765 O O . LYS A 1 121 ? 4.699 28.944 -12.479 1.00 91.22 579 LYS A O 1
ATOM 771 N N . LYS A 1 122 ? 5.844 30.276 -13.884 1.00 85.56 580 LYS A N 1
ATOM 772 C CA . LYS A 1 122 ? 5.619 29.398 -15.026 1.00 90.28 580 LYS A CA 1
ATOM 773 C C . LYS A 1 122 ? 6.462 28.130 -14.979 1.00 81.22 580 LYS A C 1
ATOM 774 O O . LYS A 1 122 ? 6.292 27.263 -15.843 1.00 92.68 580 LYS A O 1
ATOM 780 N N . ASP A 1 123 ? 7.347 27.993 -13.995 1.00 61.43 581 ASP A N 1
ATOM 781 C CA . ASP A 1 123 ? 8.180 26.807 -13.845 1.00 67.73 581 ASP A CA 1
ATOM 782 C C . ASP A 1 123 ? 7.523 25.715 -13.011 1.00 59.72 581 ASP A C 1
ATOM 783 O O . ASP A 1 123 ? 8.160 24.688 -12.757 1.00 61.55 581 ASP A O 1
ATOM 788 N N . THR A 1 124 ? 6.287 25.911 -12.559 1.00 46.37 582 THR A N 1
ATOM 789 C CA . THR A 1 124 ? 5.584 24.917 -11.761 1.00 45.97 582 THR A CA 1
ATOM 790 C C . THR A 1 124 ? 4.176 24.719 -12.303 1.00 50.38 582 THR A C 1
ATOM 791 O O . THR A 1 124 ? 3.618 25.584 -12.986 1.00 51.70 582 THR A O 1
ATOM 795 N N . ARG A 1 125 ? 3.604 23.560 -11.979 1.00 44.15 583 ARG A N 1
ATOM 796 C CA . ARG A 1 125 ? 2.244 23.216 -12.368 1.00 46.91 583 ARG A CA 1
ATOM 797 C C . ARG A 1 125 ? 1.506 22.697 -11.145 1.00 44.94 583 ARG A C 1
ATOM 798 O O . ARG A 1 125 ? 2.050 21.890 -10.384 1.00 44.09 583 ARG A O 1
ATOM 806 N N . THR A 1 126 ? 0.277 23.166 -10.951 1.00 35.00 584 THR A N 1
ATOM 807 C CA . THR A 1 126 ? -0.500 22.843 -9.765 1.00 36.40 584 THR A CA 1
ATOM 808 C C . THR A 1 126 ? -1.771 22.102 -10.154 1.00 38.38 584 THR A C 1
ATOM 809 O O . THR A 1 126 ? -2.417 22.430 -11.156 1.00 34.93 584 THR A O 1
ATOM 813 N N . TYR A 1 127 ? -2.116 21.099 -9.353 1.00 30.73 585 TYR A N 1
ATOM 814 C CA . TYR A 1 127 ? -3.326 20.310 -9.512 1.00 31.10 585 TYR A CA 1
ATOM 815 C C . TYR A 1 127 ? -4.152 20.425 -8.239 1.00 30.34 585 TYR A C 1
ATOM 816 O O . TYR A 1 127 ? -3.606 20.610 -7.148 1.00 29.85 585 TYR A O 1
ATOM 825 N N . MET A 1 128 ? -5.471 20.324 -8.376 1.00 26.91 586 MET A N 1
ATOM 826 C CA . MET A 1 128 ? -6.359 20.331 -7.221 1.00 26.81 586 MET A CA 1
ATOM 827 C C . MET A 1 128 ? -7.143 19.028 -7.175 1.00 30.06 586 MET A C 1
ATOM 828 O O . MET A 1 128 ? -7.789 18.652 -8.159 1.00 31.85 586 MET A O 1
ATOM 833 N N . LEU A 1 129 ? -7.080 18.346 -6.033 1.00 26.54 587 LEU A N 1
ATOM 834 C CA . LEU A 1 129 ? -7.783 17.085 -5.807 1.00 28.44 587 LEU A CA 1
ATOM 835 C C . LEU A 1 129 ? -8.783 17.292 -4.678 1.00 29.00 587 LEU A C 1
ATOM 836 O O . LEU A 1 129 ? -8.387 17.485 -3.525 1.00 30.58 587 LEU A O 1
ATOM 841 N N . LYS A 1 130 ? -10.072 17.252 -5.004 1.00 24.66 588 LYS A N 1
ATOM 842 C CA . LYS A 1 130 ? -11.134 17.388 -4.015 1.00 29.60 588 LYS A CA 1
ATOM 843 C C . LYS A 1 130 ? -11.645 16.017 -3.594 1.00 35.67 588 LYS A C 1
ATOM 844 O O . LYS A 1 130 ? -11.789 15.117 -4.425 1.00 31.49 588 LYS A O 1
ATOM 850 N N . ASN A 1 131 ? -11.945 15.869 -2.305 1.00 28.96 589 ASN A N 1
ATOM 851 C CA . ASN A 1 131 ? -12.589 14.667 -1.780 1.00 27.37 589 ASN A CA 1
ATOM 852 C C . ASN A 1 131 ? -13.791 15.090 -0.946 1.00 31.60 589 ASN A C 1
ATOM 853 O O . ASN A 1 131 ? -13.625 15.623 0.156 1.00 27.54 589 ASN A O 1
ATOM 858 N N . TYR A 1 132 ? -14.995 14.843 -1.465 1.00 24.34 590 TYR A N 1
ATOM 859 C CA . TYR A 1 132 ? -16.230 15.238 -0.797 1.00 29.88 590 TYR A CA 1
ATOM 860 C C . TYR A 1 132 ? -16.747 14.123 0.102 1.00 35.08 590 TYR A C 1
ATOM 861 O O . TYR A 1 132 ? -16.801 12.956 -0.299 1.00 32.21 590 TYR A O 1
ATOM 870 N N . CYS A 1 133 ? -17.167 14.500 1.312 1.00 34.19 591 CYS A N 1
ATOM 871 C CA . CYS A 1 133 ? -17.785 13.590 2.282 1.00 38.70 591 CYS A CA 1
ATOM 872 C C . CYS A 1 133 ? -19.124 14.207 2.700 1.00 39.55 591 CYS A C 1
ATOM 873 O O . CYS A 1 133 ? -19.244 14.793 3.777 1.00 35.96 591 CYS A O 1
ATOM 876 N N . MET A 1 134 ? -20.132 14.068 1.841 1.00 38.69 592 MET A N 1
ATOM 877 C CA . MET A 1 134 ? -21.417 14.731 2.037 1.00 34.03 592 MET A CA 1
ATOM 878 C C . MET A 1 134 ? -22.326 13.901 2.936 1.00 36.09 592 MET A C 1
ATOM 879 O O . MET A 1 134 ? -22.479 12.692 2.734 1.00 38.46 592 MET A O 1
ATOM 884 N N . ARG A 1 135 ? -22.948 14.563 3.911 1.00 34.81 593 ARG A N 1
ATOM 885 C CA . ARG A 1 135 ? -23.820 13.902 4.872 1.00 31.09 593 ARG A CA 1
ATOM 886 C C . ARG A 1 135 ? -25.295 14.228 4.700 1.00 38.69 593 ARG A C 1
ATOM 887 O O . ARG A 1 135 ? -26.136 13.395 5.047 1.00 35.28 593 ARG A O 1
ATOM 895 N N . TYR A 1 136 ? -25.639 15.409 4.191 1.00 36.75 594 TYR A N 1
ATOM 896 C CA . TYR A 1 136 ? -27.038 15.710 3.915 1.00 35.73 594 TYR A CA 1
ATOM 897 C C . TYR A 1 136 ? -27.119 16.839 2.897 1.00 38.41 594 TYR A C 1
ATOM 898 O O . TYR A 1 136 ? -26.135 17.525 2.612 1.00 39.74 594 TYR A O 1
ATOM 907 N N . GLU A 1 137 ? -28.319 17.012 2.349 1.00 37.72 595 GLU A N 1
ATOM 908 C CA . GLU A 1 137 ? -28.639 18.097 1.436 1.00 33.55 595 GLU A CA 1
ATOM 909 C C . GLU A 1 137 ? -29.826 18.873 1.990 1.00 39.05 595 GLU A C 1
ATOM 910 O O . GLU A 1 137 ? -30.747 18.284 2.566 1.00 37.31 595 GLU A O 1
ATOM 916 N N . ALA A 1 138 ? -29.797 20.194 1.828 1.00 31.15 596 ALA A N 1
ATOM 917 C CA . ALA A 1 138 ? -30.895 21.046 2.263 1.00 32.58 596 ALA A CA 1
ATOM 918 C C . ALA A 1 138 ? -31.110 22.152 1.241 1.00 38.28 596 ALA A C 1
ATOM 919 O O . ALA A 1 138 ? -30.188 22.533 0.514 1.00 39.30 596 ALA A O 1
ATOM 921 N N . GLY A 1 139 ? -32.337 22.662 1.190 1.00 39.22 597 GLY A N 1
ATOM 922 C CA . GLY A 1 139 ? -32.648 23.724 0.250 1.00 36.48 597 GLY A CA 1
ATOM 923 C C . GLY A 1 139 ? -34.010 24.320 0.522 1.00 43.65 597 GLY A C 1
ATOM 924 O O . GLY A 1 139 ? -34.794 23.802 1.321 1.00 48.08 597 GLY A O 1
ATOM 925 N N . VAL A 1 140 ? -34.273 25.435 -0.160 1.00 56.27 598 VAL A N 1
ATOM 926 C CA . VAL A 1 140 ? -35.566 26.103 -0.130 1.00 62.44 598 VAL A CA 1
ATOM 927 C C . VAL A 1 140 ? -36.093 26.189 -1.557 1.00 85.56 598 VAL A C 1
ATOM 928 O O . VAL A 1 140 ? -35.348 26.052 -2.531 1.00 90.48 598 VAL A O 1
ATOM 932 N N . ALA A 1 141 ? -37.399 26.423 -1.675 1.00 107.65 599 ALA A N 1
ATOM 933 C CA . ALA A 1 141 ? -38.072 26.471 -2.971 1.00 117.99 599 ALA A CA 1
ATOM 934 C C . ALA A 1 141 ? -39.000 27.678 -3.011 1.00 130.19 599 ALA A C 1
ATOM 935 O O . ALA A 1 141 ? -40.038 27.688 -2.341 1.00 135.68 599 ALA A O 1
ATOM 937 N N . GLN A 1 142 ? -38.630 28.685 -3.799 1.00 132.00 600 GLN A N 1
ATOM 938 C CA . GLN A 1 142 ? -39.480 29.853 -4.022 1.00 127.99 600 GLN A CA 1
ATOM 939 C C . GLN A 1 142 ? -38.961 30.688 -5.189 1.00 129.96 600 GLN A C 1
ATOM 940 O O . GLN A 1 142 ? -39.532 30.671 -6.280 1.00 132.60 600 GLN A O 1
ATOM 946 N N . LYS A 1 147 ? -41.745 35.121 0.395 1.00 99.48 605 LYS A N 1
ATOM 947 C CA . LYS A 1 147 ? -42.528 34.886 1.601 1.00 98.55 605 LYS A CA 1
ATOM 948 C C . LYS A 1 147 ? -41.664 34.296 2.714 1.00 97.69 605 LYS A C 1
ATOM 949 O O . LYS A 1 147 ? -42.136 33.482 3.505 1.00 103.34 605 LYS A O 1
ATOM 955 N N . TRP A 1 148 ? -40.398 34.703 2.761 1.00 87.70 606 TRP A N 1
ATOM 956 C CA . TRP A 1 148 ? -39.486 34.337 3.834 1.00 77.21 606 TRP A CA 1
ATOM 957 C C . TRP A 1 148 ? -39.592 35.339 4.981 1.00 71.53 606 TRP A C 1
ATOM 958 O O . TRP A 1 148 ? -40.021 36.479 4.803 1.00 82.64 606 TRP A O 1
ATOM 969 N N . ASN A 1 149 ? -39.198 34.896 6.172 1.00 63.09 607 ASN A N 1
ATOM 970 C CA . ASN A 1 149 ? -38.931 35.790 7.294 1.00 64.89 607 ASN A CA 1
ATOM 971 C C . ASN A 1 149 ? -37.440 35.755 7.593 1.00 55.61 607 ASN A C 1
ATOM 972 O O . ASN A 1 149 ? -36.826 34.684 7.617 1.00 57.14 607 ASN A O 1
ATOM 977 N N . VAL A 1 150 ? -36.859 36.934 7.793 1.00 43.29 608 VAL A N 1
ATOM 978 C CA . VAL A 1 150 ? -35.440 37.057 8.096 1.00 43.80 608 VAL A CA 1
ATOM 979 C C . VAL A 1 150 ? -35.257 36.983 9.605 1.00 45.91 608 VAL A C 1
ATOM 980 O O . VAL A 1 150 ? -36.233 37.024 10.362 1.00 45.74 608 VAL A O 1
ATOM 984 N N . THR A 1 151 ? -34.012 36.853 10.052 1.00 41.32 609 THR A N 1
ATOM 985 C CA . THR A 1 151 ? -33.737 36.859 11.477 1.00 36.16 609 THR A CA 1
ATOM 986 C C . THR A 1 151 ? -33.946 38.259 12.043 1.00 45.13 609 THR A C 1
ATOM 987 O O . THR A 1 151 ? -34.033 39.250 11.313 1.00 37.70 609 THR A O 1
ATOM 991 N N . LEU A 1 152 ? -34.040 38.329 13.371 1.00 45.94 610 LEU A N 1
ATOM 992 C CA . LEU A 1 152 ? -34.169 39.623 14.030 1.00 44.93 610 LEU A CA 1
ATOM 993 C C . LEU A 1 152 ? -32.927 40.476 13.804 1.00 45.62 610 LEU A C 1
ATOM 994 O O . LEU A 1 152 ? -33.027 41.694 13.613 1.00 47.11 610 LEU A O 1
ATOM 999 N N . ALA A 1 153 ? -31.748 39.851 13.817 1.00 38.76 611 ALA A N 1
ATOM 1000 C CA . ALA A 1 153 ? -30.512 40.589 13.581 1.00 40.28 611 ALA A CA 1
ATOM 1001 C C . ALA A 1 153 ? -30.487 41.196 12.184 1.00 42.87 611 ALA A C 1
ATOM 1002 O O . ALA A 1 153 ? -30.085 42.352 12.008 1.00 39.93 611 ALA A O 1
ATOM 1004 N N . PHE A 1 154 ? -30.916 40.432 11.178 1.00 35.84 612 PHE A N 1
ATOM 1005 C CA . PHE A 1 154 ? -30.904 40.938 9.809 1.00 32.40 612 PHE A CA 1
ATOM 1006 C C . PHE A 1 154 ? -31.934 42.046 9.618 1.00 42.85 612 PHE A C 1
ATOM 1007 O O . PHE A 1 154 ? -31.656 43.051 8.955 1.00 44.10 612 PHE A O 1
ATOM 1015 N N . ALA A 1 155 ? -33.130 41.880 10.191 1.00 48.32 613 ALA A N 1
ATOM 1016 C CA . ALA A 1 155 ? -34.159 42.908 10.073 1.00 43.75 613 ALA A CA 1
ATOM 1017 C C . ALA A 1 155 ? -33.719 44.208 10.734 1.00 42.20 613 ALA A C 1
ATOM 1018 O O . ALA A 1 155 ? -33.885 45.292 10.162 1.00 48.07 613 ALA A O 1
ATOM 1020 N N . ALA A 1 156 ? -33.156 44.120 11.942 1.00 40.28 614 ALA A N 1
ATOM 1021 C CA . ALA A 1 156 ? -32.668 45.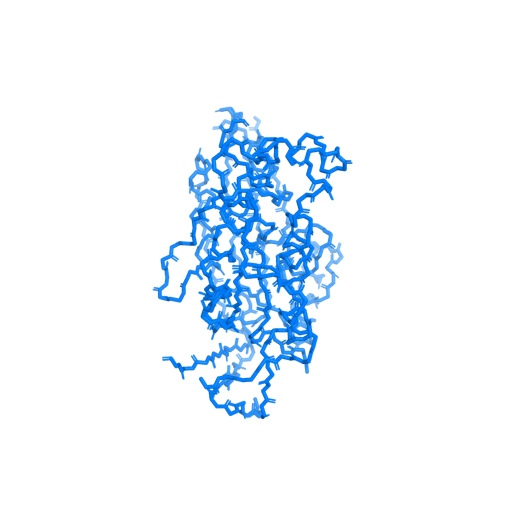319 12.615 1.00 45.77 614 ALA A CA 1
ATOM 1022 C C . ALA A 1 156 ? -31.530 45.962 11.833 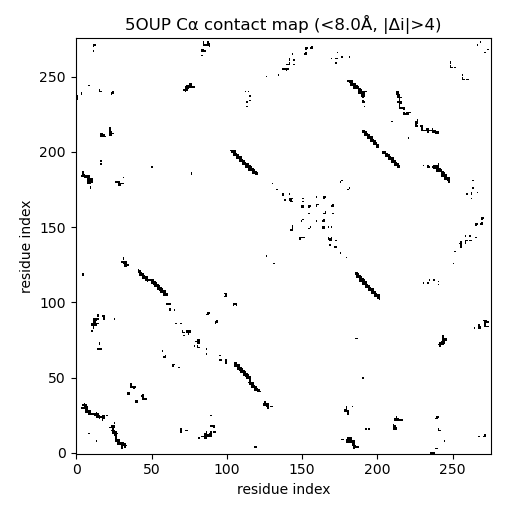1.00 49.18 614 ALA A C 1
ATOM 1023 O O . ALA A 1 156 ? -31.434 47.193 11.762 1.00 40.78 614 ALA A O 1
ATOM 1025 N N . GLY A 1 157 ? -30.657 45.146 11.241 1.00 45.14 615 GLY A N 1
ATOM 1026 C CA . GLY A 1 157 ? -29.608 45.696 10.400 1.00 42.87 615 GLY A CA 1
ATOM 1027 C C . GLY A 1 157 ? -30.166 46.453 9.210 1.00 46.63 615 GLY A C 1
ATOM 1028 O O . GLY A 1 157 ? -29.704 47.550 8.887 1.00 43.65 615 GLY A O 1
ATOM 1029 N N . VAL A 1 158 ? -31.184 45.888 8.561 1.00 40.59 616 VAL A N 1
ATOM 1030 C CA . VAL A 1 158 ? -31.766 46.522 7.383 1.00 40.55 616 VAL A CA 1
ATOM 1031 C C . VAL A 1 158 ? -32.455 47.830 7.760 1.00 44.10 616 VAL A C 1
ATOM 1032 O O . VAL A 1 158 ? -32.395 48.815 7.014 1.00 47.82 616 VAL A O 1
ATOM 1036 N N . SER A 1 159 ? -33.102 47.871 8.929 1.00 43.20 617 SER A N 1
ATOM 1037 C CA . SER A 1 159 ? -33.801 49.080 9.356 1.00 53.35 617 SER A CA 1
ATOM 1038 C C . SER A 1 159 ? -32.857 50.259 9.545 1.00 54.81 617 SER A C 1
ATOM 1039 O O . SER A 1 159 ? -33.300 51.411 9.478 1.00 53.24 617 SER A O 1
ATOM 1042 N N . GLN A 1 160 ? -31.574 50.002 9.778 1.00 52.61 618 GLN A N 1
ATOM 1043 C CA . GLN A 1 160 ? -30.591 51.061 9.949 1.00 53.79 618 GLN A CA 1
ATOM 1044 C C . GLN A 1 160 ? -29.951 51.488 8.636 1.00 55.13 618 GLN A C 1
ATOM 1045 O O . GLN A 1 160 ? -29.112 52.395 8.641 1.00 52.32 618 GLN A O 1
ATOM 1051 N N . LEU A 1 161 ? -30.318 50.857 7.523 1.00 47.38 619 LEU A N 1
ATOM 1052 C CA . LEU A 1 161 ? -29.733 51.213 6.238 1.00 44.09 619 LEU A CA 1
ATOM 1053 C C . LEU A 1 161 ? -30.473 52.402 5.630 1.00 50.27 619 LEU A C 1
ATOM 1054 O O . LEU A 1 161 ? -31.695 52.510 5.769 1.00 49.98 619 LEU A O 1
ATOM 1059 N N . PRO A 1 162 ? -29.759 53.305 4.949 1.00 58.85 620 PRO A N 1
ATOM 1060 C CA . PRO A 1 162 ? -30.437 54.379 4.211 1.00 64.43 620 PRO A CA 1
ATOM 1061 C C . PRO A 1 162 ? -31.139 53.850 2.970 1.00 67.74 620 PRO A C 1
ATOM 1062 O O . PRO A 1 162 ? -31.100 52.646 2.696 1.00 56.41 620 PRO A O 1
ATOM 1066 N N . ASP A 1 163 ? -31.785 54.735 2.212 1.00 67.48 621 ASP A N 1
ATOM 1067 C CA . ASP A 1 163 ? -32.382 54.362 0.937 1.00 67.31 621 ASP A CA 1
ATOM 1068 C C . ASP A 1 163 ? -31.475 54.653 -0.250 1.00 65.57 621 ASP A C 1
ATOM 1069 O O . ASP A 1 163 ? -31.774 54.206 -1.363 1.00 61.41 621 ASP A O 1
ATOM 1074 N N . VAL A 1 164 ? -30.383 55.384 -0.042 1.00 62.44 622 VAL A N 1
ATOM 1075 C CA . VAL A 1 164 ? -29.483 55.802 -1.108 1.00 56.04 622 VAL A CA 1
ATOM 1076 C C . VAL A 1 164 ? -28.066 55.386 -0.739 1.00 56.90 622 VAL A C 1
ATOM 1077 O O . VAL A 1 164 ? -27.675 55.453 0.432 1.00 45.56 622 VAL A O 1
ATOM 1081 N N . PHE A 1 165 ? -27.302 54.948 -1.737 1.00 57.70 623 PHE A N 1
ATOM 1082 C CA . PHE A 1 165 ? -25.882 54.662 -1.578 1.00 47.60 623 PHE A CA 1
ATOM 1083 C C . PHE A 1 165 ? -25.094 55.847 -2.125 1.00 48.61 623 PHE A C 1
ATOM 1084 O O . PHE A 1 165 ? -25.197 56.168 -3.314 1.00 51.54 623 PHE A O 1
ATOM 1092 N N . ASP A 1 166 ? -24.310 56.493 -1.255 1.00 54.33 624 ASP A N 1
ATOM 1093 C CA . ASP A 1 166 ? -23.717 57.782 -1.605 1.00 57.72 624 ASP A CA 1
ATOM 1094 C C . ASP A 1 166 ? -22.692 57.658 -2.726 1.00 64.62 624 ASP A C 1
ATOM 1095 O O . ASP A 1 166 ? -22.593 58.547 -3.579 1.00 57.89 624 ASP A O 1
ATOM 1100 N N . ALA A 1 167 ? -21.918 56.570 -2.745 1.00 61.24 625 ALA A N 1
ATOM 1101 C CA . ALA A 1 167 ? -20.863 56.431 -3.744 1.00 51.50 625 ALA A CA 1
ATOM 1102 C C . ALA A 1 167 ? -21.400 56.212 -5.153 1.00 56.11 625 ALA A C 1
ATOM 1103 O O . ALA A 1 167 ? -20.616 56.265 -6.107 1.00 59.84 625 ALA A O 1
ATOM 1105 N N . HIS A 1 168 ? -22.704 55.969 -5.310 1.00 59.75 626 HIS A N 1
ATOM 1106 C CA . HIS A 1 168 ? -23.294 55.898 -6.642 1.00 60.06 626 HIS A CA 1
ATOM 1107 C C . HIS A 1 168 ? -23.349 57.262 -7.317 1.00 63.79 626 HIS A C 1
ATOM 1108 O O . HIS A 1 168 ? -23.416 57.331 -8.549 1.00 63.29 626 HIS A O 1
ATOM 1115 N N . ASN A 1 169 ? -23.322 58.340 -6.541 1.00 69.40 627 ASN A N 1
ATOM 1116 C CA . ASN A 1 169 ? -23.340 59.682 -7.111 1.00 72.67 627 ASN A CA 1
ATOM 1117 C C . ASN A 1 169 ? -22.021 59.951 -7.829 1.00 79.82 627 ASN A C 1
ATOM 1118 O O . ASN A 1 169 ? -20.952 59.679 -7.271 1.00 79.62 627 ASN A O 1
ATOM 1123 N N . PRO A 1 170 ? -22.051 60.460 -9.061 1.00 90.00 628 PRO A N 1
ATOM 1124 C CA . PRO A 1 170 ? -20.797 60.769 -9.758 1.00 94.18 628 PRO A CA 1
ATOM 1125 C C . PRO A 1 170 ? -19.985 61.819 -9.014 1.00 94.33 628 PRO A C 1
ATOM 1126 O O . PRO A 1 170 ? -20.530 62.702 -8.345 1.00 89.77 628 PRO A O 1
ATOM 1130 N N . GLU A 1 171 ? -18.661 61.704 -9.136 1.00 99.30 629 GLU A N 1
ATOM 1131 C CA . GLU A 1 171 ? -17.713 62.602 -8.475 1.00 109.46 629 GLU A CA 1
ATOM 1132 C C . GLU A 1 171 ? -17.890 62.603 -6.957 1.00 107.20 629 GLU A C 1
ATOM 1133 O O . GLU A 1 171 ? -17.576 63.590 -6.286 1.00 108.48 629 GLU A O 1
ATOM 1139 N N . CYS A 1 172 ? -18.405 61.507 -6.405 1.00 94.46 630 CYS A N 1
ATOM 1140 C CA . CYS A 1 172 ? -18.416 61.335 -4.959 1.00 80.12 630 CYS A CA 1
ATOM 1141 C C . CYS A 1 172 ? -16.990 61.114 -4.473 1.00 75.82 630 CYS A C 1
ATOM 1142 O O . CYS A 1 172 ? -16.248 60.311 -5.046 1.00 75.50 630 CYS A O 1
ATOM 1145 N N . ALA A 1 173 ? -16.603 61.840 -3.422 1.00 79.43 631 ALA A N 1
ATOM 1146 C CA . ALA A 1 173 ? -15.225 61.773 -2.948 1.00 74.19 631 ALA A CA 1
ATOM 1147 C C . ALA A 1 173 ? -14.837 60.362 -2.524 1.00 75.48 631 ALA A C 1
ATOM 1148 O O . ALA A 1 173 ? -13.671 59.974 -2.655 1.00 77.84 631 ALA A O 1
ATOM 1150 N N . CYS A 1 174 ? -15.795 59.578 -2.030 1.00 66.28 632 CYS A N 1
ATOM 1151 C CA . CYS A 1 174 ? -15.525 58.225 -1.548 1.00 64.25 632 CYS A CA 1
ATOM 1152 C C . CYS A 1 174 ? -15.731 57.248 -2.698 1.00 72.13 632 CYS A C 1
ATOM 1153 O O . CYS A 1 174 ? -16.840 56.776 -2.954 1.00 74.42 632 CYS A O 1
ATOM 1156 N N . SER A 1 175 ? -14.645 56.940 -3.399 1.00 65.59 633 SER A N 1
ATOM 1157 C CA . SER A 1 175 ? -14.662 55.973 -4.482 1.00 58.43 633 SER A CA 1
ATOM 1158 C C . SER A 1 175 ? -14.212 54.611 -3.960 1.00 57.51 633 SER A C 1
ATOM 1159 O O . SER A 1 175 ? -13.845 54.449 -2.793 1.00 51.86 633 SER A O 1
ATOM 1162 N N . ALA A 1 176 ? -14.248 53.611 -4.843 1.00 50.00 634 ALA A N 1
ATOM 1163 C CA . ALA A 1 176 ? -13.768 52.287 -4.464 1.00 56.40 634 ALA A CA 1
ATOM 1164 C C . ALA A 1 176 ? -12.270 52.308 -4.191 1.00 51.92 634 ALA A C 1
ATOM 1165 O O . ALA A 1 176 ? -11.790 51.650 -3.260 1.00 53.85 634 ALA A O 1
ATOM 1167 N N . GLU A 1 177 ? -11.513 53.065 -4.990 1.00 57.09 635 GLU A N 1
ATOM 1168 C CA . GLU A 1 177 ? -10.083 53.197 -4.739 1.00 65.78 635 GLU A CA 1
ATOM 1169 C C . GLU A 1 177 ? -9.821 53.910 -3.418 1.00 66.92 635 GLU A C 1
ATOM 1170 O O . GLU A 1 177 ? -8.941 53.502 -2.653 1.00 69.21 635 GLU A O 1
ATOM 1176 N N . GLN A 1 178 ? -10.578 54.973 -3.132 1.00 70.41 636 GLN A N 1
ATOM 1177 C CA . GLN A 1 178 ? -10.398 55.690 -1.873 1.00 66.23 636 GLN A CA 1
ATOM 1178 C C . GLN A 1 178 ? -10.690 54.789 -0.681 1.00 61.59 636 GLN A C 1
ATOM 1179 O O . GLN A 1 178 ? -9.999 54.857 0.343 1.00 60.58 636 GLN A O 1
ATOM 1185 N N . TRP A 1 179 ? -11.705 53.930 -0.797 1.00 56.36 637 TRP A N 1
ATOM 1186 C CA . TRP A 1 179 ? -12.017 53.010 0.292 1.00 57.00 637 TRP A CA 1
ATOM 1187 C C . TRP A 1 179 ? -10.903 51.991 0.491 1.00 51.70 637 TRP A C 1
ATOM 1188 O O . TRP A 1 179 ? -10.598 51.611 1.628 1.00 55.32 637 TRP A O 1
ATOM 1199 N N . ARG A 1 180 ? -10.288 51.532 -0.602 1.00 49.36 638 ARG A N 1
ATOM 1200 C CA . ARG A 1 180 ? -9.204 50.565 -0.477 1.00 61.08 638 ARG A CA 1
ATOM 1201 C C . ARG A 1 180 ? -7.976 51.192 0.174 1.00 66.49 638 ARG A C 1
ATOM 1202 O O . ARG A 1 180 ? -7.272 50.531 0.947 1.00 71.22 638 ARG A O 1
ATOM 1210 N N . GLN A 1 181 ? -7.708 52.468 -0.113 1.00 76.79 639 GLN A N 1
AT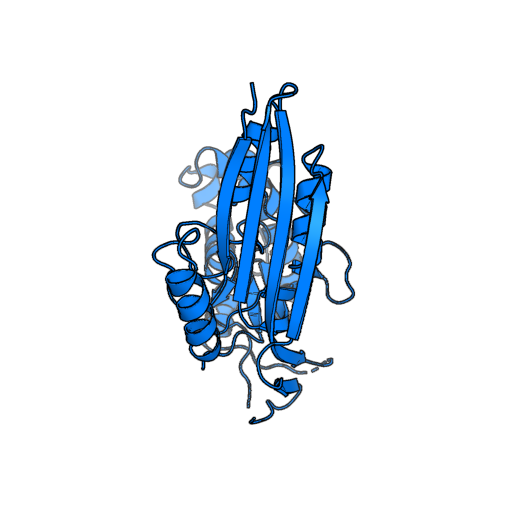OM 1211 C CA . GLN A 1 181 ? -6.521 53.115 0.437 1.00 87.14 639 GLN A CA 1
ATOM 1212 C C . GLN A 1 181 ? -6.720 53.500 1.899 1.00 83.51 639 GLN A C 1
ATOM 1213 O O . GLN A 1 181 ? -5.891 53.169 2.753 1.00 85.54 639 GLN A O 1
ATOM 1219 N N . ASP A 1 182 ? -7.811 54.206 2.206 1.00 78.03 640 ASP A N 1
ATOM 1220 C CA . ASP A 1 182 ? -8.065 54.639 3.579 1.00 73.35 640 ASP A CA 1
ATOM 1221 C C . ASP A 1 182 ? -9.566 54.884 3.725 1.00 67.42 640 ASP A C 1
ATOM 1222 O O . ASP A 1 182 ? -10.073 55.915 3.275 1.00 69.06 640 ASP A O 1
ATOM 1227 N N . GLN A 1 183 ? -10.257 53.939 4.361 1.00 56.98 641 GLN A N 1
ATOM 1228 C CA . GLN A 1 183 ? -11.691 54.063 4.579 1.00 64.97 641 GLN A CA 1
ATOM 1229 C C . GLN A 1 183 ? -12.041 55.011 5.717 1.00 69.15 641 GLN A C 1
ATOM 1230 O O . GLN A 1 183 ? -13.208 55.394 5.843 1.00 64.81 641 GLN A O 1
ATOM 1236 N N . ASN A 1 184 ? -11.071 55.393 6.545 1.00 70.70 642 ASN A N 1
ATOM 1237 C CA . ASN A 1 184 ? -11.299 56.340 7.628 1.00 78.75 642 ASN A CA 1
ATOM 1238 C C . ASN A 1 184 ? -11.060 57.784 7.208 1.00 84.00 642 ASN A C 1
ATOM 1239 O O . ASN A 1 184 ? -11.176 58.684 8.047 1.00 84.50 642 ASN A O 1
ATOM 1244 N N . ALA A 1 185 ? -10.727 58.024 5.943 1.00 86.61 643 ALA A N 1
ATOM 1245 C CA . ALA A 1 185 ? -10.518 59.380 5.463 1.00 94.45 643 ALA A CA 1
ATOM 1246 C C . ALA A 1 185 ? -11.826 60.165 5.491 1.00 95.07 643 ALA A C 1
ATOM 1247 O O . ALA A 1 185 ? -12.924 59.600 5.499 1.00 95.51 643 ALA A O 1
ATOM 1249 N N . GLU A 1 186 ? -11.694 61.494 5.507 1.00 92.64 644 GLU A N 1
ATOM 1250 C CA . GLU A 1 186 ? -12.872 62.355 5.541 1.00 89.07 644 GLU A CA 1
ATOM 1251 C C . GLU A 1 186 ? -13.760 62.144 4.323 1.00 75.44 644 GLU A C 1
ATOM 1252 O O . GLU A 1 186 ? -14.983 62.306 4.411 1.00 69.72 644 GLU A O 1
ATOM 1258 N N . ALA A 1 187 ? -13.169 61.776 3.184 1.00 76.66 645 ALA A N 1
ATOM 1259 C CA . ALA A 1 187 ? -13.949 61.594 1.964 1.00 73.33 645 ALA A CA 1
ATOM 1260 C C . ALA A 1 187 ? -15.020 60.523 2.129 1.00 70.53 645 ALA A C 1
ATOM 1261 O O . ALA A 1 187 ? -16.082 60.608 1.502 1.00 70.58 645 ALA A O 1
ATOM 1263 N N . CYS A 1 188 ? -14.771 59.521 2.968 1.00 68.98 646 CYS A N 1
ATOM 1264 C CA . CYS A 1 188 ? -15.707 58.418 3.143 1.00 61.67 646 CYS A CA 1
ATOM 1265 C C . CYS A 1 188 ? -16.531 58.520 4.419 1.00 58.19 646 CYS A C 1
ATOM 1266 O O . CYS A 1 188 ? -17.720 58.186 4.404 1.00 68.05 646 CYS A O 1
ATOM 1269 N N . THR A 1 189 ? -15.938 58.983 5.523 1.00 57.54 647 THR A N 1
ATOM 1270 C CA . THR A 1 189 ? -16.660 59.024 6.791 1.00 70.93 647 THR A CA 1
ATOM 1271 C C . THR A 1 189 ? -17.812 60.023 6.781 1.00 78.35 647 THR A C 1
ATOM 1272 O O . THR A 1 189 ? -18.689 59.943 7.648 1.00 79.12 647 THR A O 1
ATOM 1276 N N . LYS A 1 190 ? -17.832 60.957 5.827 1.00 81.51 648 LYS A N 1
ATOM 1277 C CA . LYS A 1 190 ? -18.944 61.896 5.724 1.00 84.02 648 LYS A CA 1
ATOM 1278 C C . LYS A 1 190 ? -20.133 61.295 4.987 1.00 83.74 648 LYS A C 1
ATOM 1279 O O . LYS A 1 190 ? -21.275 61.712 5.214 1.00 80.79 648 LYS A O 1
ATOM 1285 N N . THR A 1 191 ? -19.889 60.329 4.107 1.00 61.00 649 THR A N 1
ATOM 1286 C CA . THR A 1 191 ? -20.961 59.657 3.395 1.00 62.04 649 THR A CA 1
ATOM 1287 C C . THR A 1 191 ? -21.522 58.513 4.237 1.00 56.11 649 THR A C 1
ATOM 1288 O O . THR A 1 191 ? -20.989 58.159 5.292 1.00 55.85 649 THR A O 1
ATOM 1292 N N . ASN A 1 192 ? -22.618 57.929 3.757 1.00 56.17 650 ASN A N 1
ATOM 1293 C CA . ASN A 1 192 ? -23.178 56.743 4.393 1.00 53.37 650 ASN A CA 1
ATOM 1294 C C . ASN A 1 192 ? -22.511 55.457 3.927 1.00 47.59 650 ASN A C 1
ATOM 1295 O O . ASN A 1 192 ? -22.982 54.370 4.285 1.00 46.43 650 ASN A O 1
ATOM 1300 N N . VAL A 1 193 ? -21.441 55.557 3.132 1.00 45.08 651 VAL A N 1
ATOM 1301 C CA . VAL A 1 193 ? -20.760 54.355 2.643 1.00 45.17 651 VAL A CA 1
ATOM 1302 C C . VAL A 1 193 ? -20.308 53.450 3.785 1.00 46.76 651 VAL A C 1
ATOM 1303 O O . VAL A 1 193 ? -20.523 52.233 3.696 1.00 44.09 651 VAL A O 1
ATOM 1307 N N . PRO A 1 194 ? -19.697 53.948 4.871 1.00 54.90 652 PRO A N 1
ATOM 1308 C CA . PRO A 1 194 ? -19.315 53.027 5.958 1.00 52.03 652 PRO A CA 1
ATOM 1309 C C . PRO A 1 194 ? -20.486 52.273 6.570 1.00 53.10 652 PRO A C 1
ATOM 1310 O O . PRO A 1 194 ? -20.301 51.138 7.028 1.00 44.93 652 PRO A O 1
ATOM 1314 N N . ILE A 1 195 ? -21.685 52.858 6.588 1.00 49.57 653 ILE A N 1
ATOM 1315 C CA . ILE A 1 195 ? -22.848 52.148 7.115 1.00 40.70 653 ILE A CA 1
ATOM 1316 C C . ILE A 1 195 ? -23.178 50.945 6.238 1.00 48.25 653 ILE A C 1
ATOM 1317 O O . ILE A 1 195 ? -23.423 49.840 6.736 1.00 40.48 653 ILE A O 1
ATOM 1322 N N . TRP A 1 196 ? -23.184 51.141 4.916 1.00 46.64 654 TRP A N 1
ATOM 1323 C CA . TRP A 1 196 ? -23.481 50.040 4.005 1.00 43.63 654 TRP A CA 1
ATOM 1324 C C . TRP A 1 196 ? -22.426 48.942 4.092 1.00 46.10 654 TRP A C 1
ATOM 1325 O O . TRP A 1 196 ? -22.755 47.750 4.055 1.00 39.17 654 TRP A O 1
ATOM 1336 N N . ILE A 1 197 ? -21.150 49.323 4.195 1.00 34.62 655 ILE A N 1
ATOM 1337 C CA . ILE A 1 197 ? -20.088 48.321 4.207 1.00 35.09 655 ILE A CA 1
ATOM 1338 C C . ILE A 1 197 ? -20.109 47.527 5.507 1.00 40.18 655 ILE A C 1
ATOM 1339 O O . ILE A 1 197 ? -19.805 46.328 5.512 1.00 38.76 655 ILE A O 1
ATOM 1344 N N . SER A 1 198 ? -20.467 48.167 6.624 1.00 37.23 656 SER A N 1
ATOM 1345 C CA . SER A 1 198 ? -20.594 47.434 7.880 1.00 44.18 656 SER A CA 1
ATOM 1346 C C . SER A 1 198 ? -21.697 46.389 7.795 1.00 44.97 656 SER A C 1
ATOM 1347 O O . SER A 1 198 ? -21.587 45.310 8.389 1.00 40.65 656 SER A O 1
ATOM 1350 N N . PHE A 1 199 ? -22.768 46.691 7.059 1.00 39.57 657 PHE A N 1
ATOM 1351 C CA . PHE A 1 199 ? -23.821 45.706 6.840 1.00 36.41 657 PHE A CA 1
ATOM 1352 C C . PHE A 1 199 ? -23.304 44.536 6.013 1.00 35.71 657 PHE A C 1
ATOM 1353 O O . PHE A 1 199 ? -23.551 43.370 6.340 1.00 35.55 657 PHE A O 1
ATOM 1361 N N . ILE A 1 200 ? -22.588 44.833 4.927 1.00 31.89 658 ILE A N 1
ATOM 1362 C CA . ILE A 1 200 ? -22.039 43.777 4.083 1.00 35.19 658 ILE A CA 1
ATOM 1363 C C . ILE A 1 200 ? -21.022 42.944 4.855 1.00 34.82 658 ILE A C 1
ATOM 1364 O O . ILE A 1 200 ? -20.963 41.716 4.708 1.00 38.01 658 ILE A O 1
ATOM 1369 N N . GLU A 1 201 ? -20.207 43.594 5.690 1.00 36.85 659 GLU A N 1
ATOM 1370 C CA . GLU A 1 201 ? -19.212 42.881 6.483 1.00 36.98 659 GLU A CA 1
ATOM 1371 C C . GLU A 1 201 ? -19.854 41.955 7.511 1.00 36.71 659 GLU A C 1
ATOM 1372 O O . GLU A 1 201 ? -19.235 40.966 7.919 1.00 42.35 659 GLU A O 1
ATOM 1378 N N . GLN A 1 202 ? -21.085 42.241 7.922 1.00 35.89 660 GLN A N 1
ATOM 1379 C CA . GLN A 1 202 ? -21.764 41.418 8.914 1.00 44.22 660 GLN A CA 1
ATOM 1380 C C . GLN A 1 202 ? -22.508 40.249 8.274 1.00 40.39 660 GLN A C 1
ATOM 1381 O O . GLN A 1 202 ? -22.400 39.110 8.739 1.00 40.73 660 GLN A O 1
ATOM 1387 N N . PHE A 1 203 ? -23.242 40.507 7.191 1.00 33.82 661 PHE A N 1
ATOM 1388 C CA . PHE A 1 203 ? -24.120 39.505 6.604 1.00 38.70 661 PHE A CA 1
ATOM 1389 C C . PHE A 1 203 ? -23.674 39.006 5.237 1.00 37.42 661 PHE A C 1
ATOM 1390 O O . PHE A 1 203 ? -24.225 38.009 4.757 1.00 36.05 661 PHE A O 1
ATOM 1398 N N . GLY A 1 204 ? -22.712 39.656 4.598 1.00 33.47 662 GLY A N 1
ATOM 1399 C CA . GLY A 1 204 ? -22.272 39.230 3.283 1.00 32.44 662 GLY A CA 1
ATOM 1400 C C . GLY A 1 204 ? -23.032 39.920 2.164 1.00 35.89 662 GLY A C 1
ATOM 1401 O O . GLY A 1 204 ? -23.645 40.979 2.334 1.00 41.84 662 GLY A O 1
ATOM 1402 N N . THR A 1 205 ? -22.980 39.295 0.987 1.00 33.73 663 THR A N 1
ATOM 1403 C CA . THR A 1 205 ? -23.633 39.815 -0.205 1.00 35.04 663 THR A CA 1
ATOM 1404 C C . THR A 1 205 ? -24.702 38.894 -0.770 1.00 38.26 663 THR A C 1
ATOM 1405 O O . THR A 1 205 ? -25.543 39.357 -1.550 1.00 30.39 663 THR A O 1
ATOM 1409 N N . HIS A 1 206 ? -24.684 37.614 -0.414 1.00 31.19 664 HIS A N 1
ATOM 1410 C CA . HIS A 1 206 ? -25.625 36.609 -0.881 1.00 30.51 664 HIS A CA 1
ATOM 1411 C C . HIS A 1 206 ? -26.110 35.809 0.322 1.00 30.93 664 HIS A C 1
ATOM 1412 O O . HIS A 1 206 ? -25.717 36.069 1.465 1.00 33.41 664 HIS A O 1
ATOM 1419 N N . PHE A 1 207 ? -26.973 34.827 0.071 1.00 32.94 665 PHE A N 1
ATOM 1420 C CA . PHE A 1 207 ? -27.367 33.903 1.124 1.00 35.76 665 PHE A CA 1
ATOM 1421 C C . PHE A 1 207 ? -27.605 32.529 0.513 1.00 37.95 665 PHE A C 1
ATOM 1422 O O . PHE A 1 207 ? -27.962 32.409 -0.661 1.00 36.41 665 PHE A O 1
ATOM 1430 N N . LEU A 1 208 ? -27.384 31.495 1.320 1.00 32.94 666 LEU A N 1
ATOM 1431 C CA . LEU A 1 208 ? -27.443 30.123 0.834 1.00 29.91 666 LEU A CA 1
ATOM 1432 C C . LEU A 1 208 ? -28.889 29.674 0.693 1.00 32.20 666 LEU A C 1
ATOM 1433 O O . LEU A 1 208 ? -29.676 29.786 1.638 1.00 31.77 666 LEU A O 1
ATOM 1438 N N . VAL A 1 209 ? -29.237 29.161 -0.484 1.00 30.88 667 VAL A N 1
ATOM 1439 C CA . VAL A 1 209 ? -30.572 28.626 -0.721 1.00 32.73 667 VAL A CA 1
ATOM 1440 C C . VAL A 1 209 ? -30.573 27.118 -0.926 1.00 41.30 667 VAL A C 1
ATOM 1441 O O . VAL A 1 209 ? -31.643 26.498 -0.821 1.00 34.86 667 VAL A O 1
ATOM 1445 N N . ARG A 1 210 ? -29.424 26.511 -1.212 1.00 34.68 668 ARG A N 1
ATOM 1446 C CA . ARG A 1 210 ? -29.307 25.073 -1.398 1.00 34.08 668 ARG A CA 1
ATOM 1447 C C . ARG A 1 210 ? -27.885 24.679 -1.035 1.00 40.94 668 ARG A C 1
ATOM 1448 O O . ARG A 1 210 ? -26.942 25.401 -1.364 1.00 36.74 668 ARG A O 1
ATOM 1456 N N . LEU A 1 211 ? -27.727 23.545 -0.356 1.00 26.50 669 LEU A N 1
ATOM 1457 C CA . LEU A 1 211 ? -26.396 23.193 0.120 1.00 24.65 669 LEU A CA 1
ATOM 1458 C C . LEU A 1 211 ? -26.269 21.691 0.316 1.00 33.05 669 LEU A C 1
ATOM 1459 O O . LEU A 1 211 ? -27.234 21.002 0.659 1.00 32.06 669 LEU A O 1
ATOM 1464 N N . PHE A 1 212 ? -25.058 21.200 0.080 1.00 33.44 670 PHE A N 1
ATOM 1465 C CA . PHE A 1 212 ? -24.625 19.882 0.520 1.00 27.38 670 PHE A CA 1
ATOM 1466 C C . PHE A 1 212 ? -23.660 20.081 1.679 1.00 36.83 670 PHE A C 1
ATOM 1467 O O . PHE A 1 212 ? -22.693 20.840 1.560 1.00 29.89 670 PHE A O 1
ATOM 1475 N N . ALA A 1 213 ? -23.932 19.422 2.799 1.00 24.23 671 ALA A N 1
ATOM 1476 C CA . ALA A 1 213 ? -23.139 19.601 4.003 1.00 30.84 671 ALA A CA 1
ATOM 1477 C C . ALA A 1 213 ? -22.411 18.314 4.358 1.00 31.24 671 ALA A C 1
ATOM 1478 O O . ALA A 1 213 ? -22.904 17.209 4.116 1.00 35.18 671 ALA A O 1
ATOM 1480 N N . GLY A 1 214 ? -21.237 18.475 4.949 1.00 30.45 672 GLY A N 1
ATOM 1481 C CA . GLY A 1 214 ? -20.428 17.349 5.354 1.00 31.96 672 GLY A CA 1
ATOM 1482 C C . GLY A 1 214 ? -18.986 17.768 5.513 1.00 36.91 672 GLY A C 1
ATOM 1483 O O . GLY A 1 214 ? -18.689 18.735 6.219 1.00 30.55 672 GLY A O 1
ATOM 1484 N N . GLY A 1 215 ? -18.078 17.049 4.858 1.00 30.57 673 GLY A N 1
ATOM 1485 C CA . GLY A 1 215 ? -16.678 17.393 4.893 1.00 26.64 673 GLY A CA 1
ATOM 1486 C C . GLY A 1 215 ? -16.097 17.412 3.494 1.00 35.30 673 GLY A C 1
ATOM 1487 O O . GLY A 1 215 ? -16.627 16.802 2.562 1.00 33.06 673 GLY A O 1
ATOM 1488 N N . LYS A 1 216 ? -14.997 18.143 3.359 1.00 27.25 674 LYS A N 1
ATOM 1489 C CA . LYS A 1 216 ? -14.272 18.195 2.096 1.00 33.74 674 LYS A CA 1
ATOM 1490 C C . LYS A 1 216 ? -12.796 18.361 2.402 1.00 27.21 674 LYS A C 1
ATOM 1491 O O . LYS A 1 216 ? -12.404 19.320 3.075 1.00 26.39 674 LYS A O 1
ATOM 1497 N N . MET A 1 217 ? -11.988 17.428 1.918 1.00 26.98 675 MET A N 1
ATOM 1498 C CA . MET A 1 217 ? -10.539 17.503 2.030 1.00 28.47 675 MET A CA 1
ATOM 1499 C C . MET A 1 217 ? -9.977 17.713 0.632 1.00 28.03 675 MET A C 1
ATOM 1500 O O . MET A 1 217 ? -10.189 16.878 -0.255 1.00 32.17 675 MET A O 1
ATOM 1505 N N . THR A 1 218 ? -9.290 18.835 0.430 1.00 24.48 676 THR A N 1
ATOM 1506 C CA . THR A 1 218 ? -8.747 19.187 -0.873 1.00 29.76 676 THR A CA 1
ATOM 1507 C C . THR A 1 218 ? -7.230 19.236 -0.792 1.00 33.36 676 THR A C 1
ATOM 1508 O O . THR A 1 218 ? -6.670 19.840 0.132 1.00 28.08 676 THR A O 1
ATOM 1512 N N . TYR A 1 219 ? -6.571 18.594 -1.751 1.00 33.22 677 TYR A N 1
ATOM 1513 C CA . TYR A 1 219 ? -5.123 18.649 -1.881 1.00 32.52 677 TYR A CA 1
ATOM 1514 C C . TYR A 1 219 ? -4.766 19.525 -3.071 1.00 30.45 677 TYR A C 1
ATOM 1515 O O . TYR A 1 219 ? -5.268 19.309 -4.179 1.00 35.82 677 TYR A O 1
ATOM 1524 N N . GLN A 1 220 ? -3.915 20.515 -2.839 1.00 26.72 678 GLN A N 1
ATOM 1525 C CA . GLN A 1 220 ? -3.342 21.319 -3.911 1.00 28.96 678 GLN A CA 1
ATOM 1526 C C . GLN A 1 220 ? -1.892 20.886 -4.073 1.00 29.43 678 GLN A C 1
ATOM 1527 O O . GLN A 1 220 ? -1.066 21.100 -3.178 1.00 31.52 678 GLN A O 1
ATOM 1533 N N . VAL A 1 221 ? -1.597 20.247 -5.200 1.00 32.78 679 VAL A N 1
ATOM 1534 C CA . VAL A 1 221 ? -0.312 19.606 -5.440 1.00 29.49 679 VAL A CA 1
ATOM 1535 C C . VAL A 1 221 ? 0.406 20.382 -6.530 1.00 37.41 679 VAL A C 1
ATOM 1536 O O . VAL A 1 221 ? -0.120 20.544 -7.638 1.00 40.46 679 VAL A O 1
ATOM 1540 N N . THR A 1 222 ? 1.605 20.858 -6.217 1.00 34.13 680 THR A N 1
ATOM 1541 C CA . THR A 1 222 ? 2.418 21.633 -7.140 1.00 33.72 680 THR A CA 1
ATOM 1542 C C . THR A 1 222 ? 3.684 20.851 -7.449 1.00 37.78 680 THR A C 1
ATOM 1543 O O . THR A 1 222 ? 4.371 20.388 -6.532 1.00 37.34 680 THR A O 1
ATOM 1547 N N . ALA A 1 223 ? 3.980 20.693 -8.735 1.00 36.67 681 ALA A N 1
ATOM 1548 C CA . ALA A 1 223 ? 5.165 19.984 -9.189 1.00 40.61 681 ALA A CA 1
ATOM 1549 C C . ALA A 1 223 ? 6.040 20.929 -9.997 1.00 56.93 681 ALA A C 1
ATOM 1550 O O . ALA A 1 223 ? 5.540 21.702 -10.820 1.00 47.61 681 ALA A O 1
ATOM 1552 N N . LYS A 1 224 ? 7.346 20.871 -9.748 1.00 61.23 682 LYS A N 1
ATOM 1553 C CA . LYS A 1 224 ? 8.286 21.711 -10.476 1.00 77.21 682 LYS A CA 1
ATOM 1554 C C . LYS A 1 224 ? 8.348 21.275 -11.935 1.00 89.87 682 LYS A C 1
ATOM 1555 O O . LYS A 1 224 ? 8.460 20.081 -12.230 1.00 93.10 682 LYS A O 1
ATOM 1561 N N . ARG A 1 225 ? 8.270 22.247 -12.842 1.00 100.71 683 ARG A N 1
ATOM 1562 C CA . ARG A 1 225 ? 8.312 21.998 -14.285 1.00 108.70 683 ARG A CA 1
ATOM 1563 C C . ARG A 1 225 ? 7.240 21.004 -14.724 1.00 107.66 683 ARG A C 1
ATOM 1564 O O . ARG A 1 225 ? 6.519 21.243 -15.693 1.00 107.99 683 ARG A O 1
ATOM 1572 N N . GLN A 1 269 ? 15.138 15.566 -10.340 1.00 116.58 727 GLN A N 1
ATOM 1573 C CA . GLN A 1 269 ? 14.368 16.281 -9.328 1.00 121.16 727 GLN A CA 1
ATOM 1574 C C . GLN A 1 269 ? 12.886 15.911 -9.373 1.00 109.78 727 GLN A C 1
ATOM 1575 O O . GLN A 1 269 ? 12.201 16.183 -10.358 1.00 104.26 727 GLN A O 1
ATOM 1581 N N . MET A 1 270 ? 12.397 15.295 -8.298 1.00 104.66 728 MET A N 1
ATOM 1582 C CA . MET A 1 270 ? 10.983 14.950 -8.149 1.00 100.76 728 MET A CA 1
ATOM 1583 C C . MET A 1 270 ? 10.246 15.979 -7.304 1.00 96.54 728 MET A C 1
ATOM 1584 O O . MET A 1 270 ? 9.369 15.637 -6.504 1.00 107.03 728 MET A O 1
ATOM 1589 N N . ASN A 1 271 ? 10.595 17.254 -7.477 1.00 74.07 729 ASN A N 1
ATOM 1590 C CA . ASN A 1 271 ? 10.118 18.345 -6.635 1.00 66.85 729 ASN A CA 1
ATOM 1591 C C . ASN A 1 271 ? 8.597 18.455 -6.657 1.00 65.46 729 ASN A C 1
ATOM 1592 O O . ASN A 1 271 ? 8.014 18.904 -7.649 1.00 60.75 729 ASN A O 1
ATOM 1597 N N . VAL A 1 272 ? 7.947 18.048 -5.566 1.00 42.10 730 VAL A N 1
ATOM 1598 C CA . VAL A 1 272 ? 6.495 18.090 -5.443 1.00 39.42 730 VAL A CA 1
ATOM 1599 C C . VAL A 1 272 ? 6.137 18.692 -4.090 1.00 36.68 730 VAL A C 1
ATOM 1600 O O . VAL A 1 272 ? 6.723 18.323 -3.065 1.00 37.90 730 VAL A O 1
ATOM 1604 N N . GLN A 1 273 ? 5.180 19.619 -4.090 1.00 32.89 731 GLN A N 1
ATOM 1605 C CA . GLN A 1 273 ? 4.637 20.223 -2.880 1.00 32.38 731 GLN A CA 1
ATOM 1606 C C . GLN A 1 273 ? 3.148 19.921 -2.793 1.00 32.70 731 GLN A C 1
ATOM 1607 O O . GLN A 1 273 ? 2.446 19.934 -3.808 1.00 33.96 731 GLN A O 1
ATOM 1613 N N . LYS A 1 274 ? 2.665 19.658 -1.580 1.00 30.22 732 LYS A N 1
ATOM 1614 C CA . LYS A 1 274 ? 1.252 19.370 -1.366 1.00 36.65 732 LYS A CA 1
ATOM 1615 C C . LYS A 1 274 ? 0.755 20.118 -0.140 1.00 37.16 732 LYS A C 1
ATOM 1616 O O . LYS A 1 274 ? 1.345 20.005 0.937 1.00 42.54 732 LYS A O 1
ATOM 1622 N N . GLU A 1 275 ? -0.325 20.876 -0.306 1.00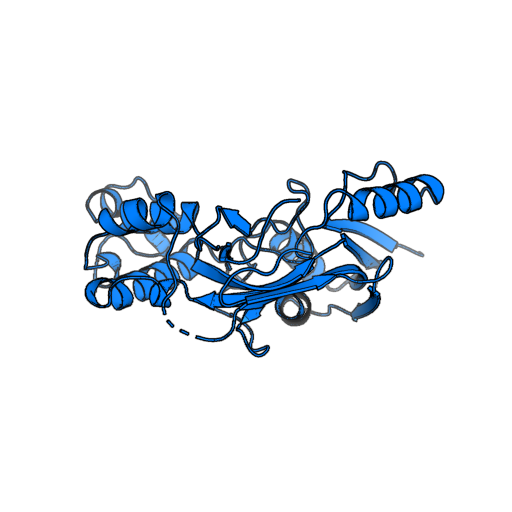 29.86 733 GLU A N 1
ATOM 1623 C CA . GLU A 1 275 ? -1.011 21.537 0.794 1.00 27.00 733 GLU A CA 1
ATOM 1624 C C . GLU A 1 275 ? -2.390 20.915 0.964 1.00 31.61 733 GLU A C 1
ATOM 1625 O O . GLU A 1 275 ? -3.052 20.582 -0.023 1.00 30.97 733 GLU A O 1
ATOM 1631 N N . THR A 1 276 ? -2.818 20.748 2.213 1.00 33.55 734 THR A N 1
ATOM 1632 C CA . THR A 1 276 ? -4.127 20.187 2.521 1.00 32.63 734 THR A CA 1
ATOM 1633 C C . THR A 1 276 ? -5.049 21.277 3.044 1.00 32.00 734 THR A C 1
ATOM 1634 O O . THR A 1 276 ? -4.681 22.024 3.956 1.00 29.67 734 THR A O 1
ATOM 1638 N N . LEU A 1 277 ? -6.248 21.352 2.477 1.00 28.34 735 LEU A N 1
ATOM 1639 C CA . LEU A 1 277 ? -7.272 22.298 2.897 1.00 32.36 735 LEU A CA 1
ATOM 1640 C C . LEU A 1 277 ? -8.527 21.511 3.250 1.00 32.55 735 LEU A C 1
ATOM 1641 O O . LEU A 1 277 ? -8.975 20.671 2.464 1.00 27.60 735 LEU A O 1
ATOM 1646 N N . VAL A 1 278 ? -9.087 21.778 4.428 1.00 30.26 736 VAL A N 1
ATOM 1647 C CA . VAL A 1 278 ? -10.143 20.949 5.000 1.00 27.29 736 VAL A CA 1
ATOM 1648 C C . VAL A 1 278 ? -11.364 21.813 5.298 1.00 35.19 736 VAL A C 1
ATOM 1649 O O . VAL A 1 278 ? -11.239 22.917 5.842 1.00 30.95 736 VAL A O 1
ATOM 1653 N N . ILE A 1 279 ? -12.539 21.309 4.928 1.00 30.51 737 ILE A N 1
ATOM 1654 C CA . ILE A 1 279 ? -13.825 21.875 5.319 1.00 24.57 737 ILE A CA 1
ATOM 1655 C C . ILE A 1 279 ? -14.562 20.824 6.135 1.00 32.35 737 ILE A C 1
ATOM 1656 O O . ILE A 1 279 ? -14.619 19.655 5.737 1.00 28.71 737 ILE A O 1
ATOM 1661 N N . GLY A 1 280 ? -15.120 21.231 7.267 1.00 32.91 738 GLY A N 1
ATOM 1662 C CA . GLY A 1 280 ? -16.021 20.374 8.005 1.00 31.85 738 GLY A CA 1
ATOM 1663 C C . GLY A 1 280 ? -15.312 19.496 9.020 1.00 41.41 738 GLY A C 1
ATOM 1664 O O . GLY A 1 280 ? -14.104 19.267 8.964 1.00 37.87 738 GLY A O 1
ATOM 1665 N N . GLY A 1 281 ? -16.103 18.992 9.964 1.00 45.19 739 GLY A N 1
ATOM 1666 C CA . GLY A 1 281 ? -15.596 18.137 11.012 1.00 54.87 739 GLY A CA 1
ATOM 1667 C C . GLY A 1 281 ? -14.736 18.901 12.005 1.00 57.95 739 GLY A C 1
ATOM 1668 O O . GLY A 1 281 ? -14.711 20.132 12.054 1.00 56.05 739 GLY A O 1
ATOM 1669 N N . ARG A 1 282 ? -14.027 18.128 12.817 1.00 60.61 740 ARG A N 1
ATOM 1670 C CA . ARG A 1 282 ? -13.084 18.692 13.765 1.00 69.33 740 ARG A CA 1
ATOM 1671 C C . ARG A 1 282 ? -11.726 18.886 13.106 1.00 72.77 740 ARG A C 1
ATOM 1672 O O . ARG A 1 282 ? -11.436 18.288 12.065 1.00 74.71 740 ARG A O 1
ATOM 1680 N N . PRO A 1 283 ? -10.883 19.748 13.671 1.00 76.40 741 PRO A N 1
ATOM 1681 C CA . PRO A 1 283 ? -9.548 19.970 13.102 1.00 78.23 741 PRO A CA 1
ATOM 1682 C C . PRO A 1 283 ? -8.755 18.678 13.037 1.00 77.82 741 PRO A C 1
ATOM 1683 O O . PRO A 1 283 ? -8.650 17.951 14.037 1.00 88.61 741 PRO A O 1
ATOM 1687 N N . PRO A 1 284 ? -8.187 18.354 11.874 1.00 62.14 742 PRO A N 1
ATOM 1688 C CA . PRO A 1 284 ? -7.435 17.099 11.734 1.00 67.71 742 PRO A CA 1
ATOM 1689 C C . PRO A 1 284 ? -5.967 17.251 12.104 1.00 87.51 742 PRO A C 1
ATOM 1690 O O . PRO A 1 284 ? -5.298 18.186 11.657 1.00 95.78 742 PRO A O 1
ATOM 1694 N N . GLY A 1 285 ? -5.458 16.328 12.920 1.00 95.70 743 GLY A N 1
ATOM 1695 C CA . GLY A 1 285 ? -4.093 16.457 13.402 1.00 109.77 743 GLY A CA 1
ATOM 1696 C C . GLY A 1 285 ? -3.052 16.184 12.332 1.00 122.48 743 GLY A C 1
ATOM 1697 O O . GLY A 1 285 ? -2.074 16.926 12.201 1.00 135.42 743 GLY A O 1
ATOM 1698 N N . GLN A 1 286 ? -3.241 15.120 11.554 1.00 117.95 744 GLN A N 1
ATOM 1699 C CA . GLN A 1 286 ? -2.256 14.714 10.559 1.00 111.35 744 GLN A CA 1
ATOM 1700 C C . GLN A 1 286 ? -2.972 14.160 9.339 1.00 115.72 744 GLN A C 1
ATOM 1701 O O . GLN A 1 286 ? -3.669 13.146 9.433 1.00 124.14 744 GLN A O 1
ATOM 1707 N N . VAL A 1 287 ? -2.793 14.823 8.194 1.00 112.81 745 VAL A N 1
ATOM 1708 C CA . VAL A 1 287 ? -3.400 14.340 6.960 1.00 111.58 745 VAL A CA 1
ATOM 1709 C C . VAL A 1 287 ? -2.665 13.112 6.441 1.00 110.71 745 VAL A C 1
ATOM 1710 O O . VAL A 1 287 ? -3.268 12.248 5.789 1.00 114.99 745 VAL A O 1
ATOM 1714 N N . SER A 1 288 ? -1.365 13.002 6.724 1.00 107.20 746 SER A N 1
ATOM 1715 C CA . SER A 1 288 ? -0.597 11.865 6.231 1.00 107.82 746 SER A CA 1
ATOM 1716 C C . SER A 1 288 ? -0.864 10.607 7.051 1.00 111.44 746 SER A C 1
ATOM 1717 O O . SER A 1 288 ? -0.794 9.494 6.514 1.00 117.39 746 SER A O 1
ATOM 1720 N N . ASP A 1 289 ? -1.169 10.760 8.338 1.00 106.70 747 ASP A N 1
ATOM 1721 C CA . ASP A 1 289 ? -1.541 9.616 9.162 1.00 105.27 747 ASP A CA 1
ATOM 1722 C C . ASP A 1 289 ? -2.823 8.989 8.620 1.00 107.63 747 ASP A C 1
ATOM 1723 O O . ASP A 1 289 ? -3.830 9.693 8.451 1.00 114.04 747 ASP A O 1
ATOM 1728 N N . PRO A 1 290 ? -2.828 7.685 8.325 1.00 125.33 748 PRO A N 1
ATOM 1729 C CA . PRO A 1 290 ? -4.098 7.031 7.964 1.00 117.03 748 PRO A CA 1
ATOM 1730 C C . PRO A 1 290 ? -5.119 7.059 9.089 1.00 112.95 748 PRO A C 1
ATOM 1731 O O . PRO A 1 290 ? -6.315 7.244 8.829 1.00 110.76 748 PRO A O 1
ATOM 1735 N N . ALA A 1 291 ? -4.678 6.891 10.340 1.00 110.78 749 ALA A N 1
ATOM 1736 C CA . ALA A 1 291 ? -5.616 6.869 11.459 1.00 107.67 749 ALA A CA 1
ATOM 1737 C C . ALA A 1 291 ? -6.194 8.254 11.734 1.00 101.57 749 ALA A C 1
ATOM 1738 O O . ALA A 1 291 ? -7.382 8.383 12.050 1.00 99.50 749 ALA A O 1
ATOM 1740 N N . ALA A 1 292 ? -5.373 9.302 11.617 1.00 96.31 750 ALA A N 1
ATOM 1741 C CA . ALA A 1 292 ? -5.862 10.651 11.886 1.00 100.11 750 ALA A CA 1
ATOM 1742 C C . ALA A 1 292 ? -6.851 11.115 10.822 1.00 92.51 750 ALA A C 1
ATOM 1743 O O . ALA A 1 292 ? -7.781 11.869 11.130 1.00 88.37 750 ALA A O 1
ATOM 1745 N N . LEU A 1 293 ? -6.672 10.675 9.574 1.00 96.08 751 LEU A N 1
ATOM 1746 C CA . LEU A 1 293 ? -7.635 11.007 8.529 1.00 84.68 751 LEU A CA 1
ATOM 1747 C C . LEU A 1 293 ? -8.976 10.331 8.782 1.00 83.15 751 LEU A C 1
ATOM 1748 O O . LEU A 1 293 ? -10.033 10.955 8.624 1.00 73.92 751 LEU A O 1
ATOM 1753 N N . ALA A 1 294 ? -8.952 9.057 9.179 1.00 91.48 752 ALA A N 1
ATOM 1754 C CA . ALA A 1 294 ? -10.195 8.341 9.445 1.00 89.52 752 ALA A CA 1
ATOM 1755 C C . ALA A 1 294 ? -10.935 8.941 10.633 1.00 87.65 752 ALA A C 1
ATOM 1756 O O . ALA A 1 294 ? -12.169 9.024 10.626 1.00 87.59 752 ALA A O 1
ATOM 1758 N N . ALA A 1 295 ? -10.199 9.371 11.662 1.00 85.50 753 ALA A N 1
ATOM 1759 C CA . ALA A 1 295 ? -10.836 10.015 12.805 1.00 81.63 753 ALA A CA 1
ATOM 1760 C C . ALA A 1 295 ? -11.503 11.323 12.405 1.00 83.64 753 ALA A C 1
ATOM 1761 O O . ALA A 1 295 ? -12.546 11.684 12.963 1.00 78.37 753 ALA A O 1
ATOM 1763 N N . TRP A 1 296 ? -10.924 12.039 11.436 1.00 75.93 754 TRP A N 1
ATOM 1764 C CA . TRP A 1 296 ? -11.537 13.281 10.976 1.00 70.48 754 TRP A CA 1
ATOM 1765 C C . TRP A 1 296 ? -12.898 13.023 10.346 1.00 66.37 754 TRP A C 1
ATOM 1766 O O . TRP A 1 296 ? -13.856 13.765 10.597 1.00 68.96 754 TRP A O 1
ATOM 1777 N N . ALA A 1 297 ? -13.005 11.975 9.525 1.00 68.89 755 ALA A N 1
ATOM 1778 C CA . ALA A 1 297 ? -14.285 11.659 8.899 1.00 79.81 755 ALA A CA 1
ATOM 1779 C C . ALA A 1 297 ? -15.338 11.313 9.943 1.00 77.56 755 ALA A C 1
ATOM 1780 O O . ALA A 1 297 ? -16.517 11.646 9.780 1.00 75.38 755 ALA A O 1
ATOM 1782 N N . ASP A 1 298 ? -14.930 10.647 11.028 1.00 78.56 756 ASP A N 1
ATOM 1783 C CA . ASP A 1 298 ? -15.864 10.357 12.110 1.00 77.84 756 ASP A CA 1
ATOM 1784 C C . ASP A 1 298 ? -16.357 11.634 12.776 1.00 79.83 756 ASP A C 1
ATOM 1785 O O . ASP A 1 298 ? -17.487 11.678 13.276 1.00 87.54 756 ASP A O 1
ATOM 1790 N N . THR A 1 299 ? -15.531 12.683 12.791 1.00 67.51 757 THR A N 1
ATOM 1791 C CA . THR A 1 299 ? -15.965 13.970 13.317 1.00 70.64 757 THR A CA 1
ATOM 1792 C C . THR A 1 299 ? -16.799 14.757 12.314 1.00 65.52 757 THR A C 1
ATOM 1793 O O . THR A 1 299 ? -17.499 15.694 12.713 1.00 63.31 757 THR A O 1
ATOM 1797 N N . VAL A 1 300 ? -16.737 14.400 11.029 1.00 61.81 758 VAL A N 1
ATOM 1798 C CA . VAL A 1 300 ? -17.574 15.060 10.030 1.00 57.87 758 VAL A CA 1
ATOM 1799 C C . VAL A 1 300 ? -19.045 14.764 10.293 1.00 61.72 758 VAL A C 1
ATOM 1800 O O . VAL A 1 300 ? -19.913 15.624 10.096 1.00 57.67 758 VAL A O 1
ATOM 1804 N N . GLU A 1 301 ? -19.347 13.543 10.747 1.00 64.58 759 GLU A N 1
ATOM 1805 C CA . GLU A 1 301 ? -20.710 13.217 11.155 1.00 76.04 759 GLU A CA 1
ATOM 1806 C C . GLU A 1 301 ? -21.193 14.143 12.263 1.00 75.48 759 GLU A C 1
ATOM 1807 O O . GLU A 1 301 ? -22.376 14.498 12.308 1.00 70.17 759 GLU A O 1
ATOM 1813 N N . GLU A 1 302 ? -20.290 14.557 13.152 1.00 76.79 760 GLU A N 1
ATOM 1814 C CA . GLU A 1 302 ? -20.689 15.372 14.292 1.00 76.96 760 GLU A CA 1
ATOM 1815 C C . GLU A 1 302 ? -20.804 16.847 13.925 1.00 73.58 760 GLU A C 1
ATOM 1816 O O . GLU A 1 302 ? -21.692 17.544 14.429 1.00 68.65 760 GLU A O 1
ATOM 1822 N N . LEU A 1 303 ? -19.926 17.342 13.053 1.00 56.92 761 LEU A N 1
ATOM 1823 C CA . LEU A 1 303 ? -19.881 18.758 12.686 1.00 54.33 761 LEU A CA 1
ATOM 1824 C C . LEU A 1 303 ? -19.866 18.910 11.169 1.00 53.78 761 LEU A C 1
ATOM 1825 O O . LEU A 1 303 ? -18.850 19.297 10.579 1.00 50.38 761 LEU A O 1
ATOM 1830 N N . PRO A 1 304 ? -20.986 18.630 10.504 1.00 48.15 762 PRO A N 1
ATOM 1831 C CA . PRO A 1 304 ? -21.038 18.812 9.049 1.00 40.24 762 PRO A CA 1
ATOM 1832 C C . PRO A 1 304 ? -21.208 20.277 8.684 1.00 47.51 762 PRO A C 1
ATOM 1833 O O . PRO A 1 304 ? -21.910 21.033 9.360 1.00 42.60 762 PRO A O 1
ATOM 1837 N N . MET A 1 305 ? -20.560 20.677 7.599 1.00 32.57 763 MET A N 1
ATOM 1838 C CA . MET A 1 305 ? -20.589 22.061 7.158 1.00 34.51 763 MET A CA 1
ATOM 1839 C C . MET A 1 305 ? -20.728 22.112 5.651 1.00 33.77 763 MET A C 1
ATOM 1840 O O . MET A 1 305 ? -20.429 21.129 4.956 1.00 36.90 763 MET A O 1
ATOM 1845 N N . PRO A 1 306 ? -21.209 23.229 5.101 1.00 34.88 764 PRO A N 1
ATOM 1846 C CA . PRO A 1 306 ? -21.451 23.301 3.656 1.00 38.29 764 PRO A CA 1
ATOM 1847 C C . PRO A 1 306 ? -20.166 23.140 2.856 1.00 34.58 764 PRO A C 1
ATOM 1848 O O . PRO A 1 306 ? -19.177 23.843 3.079 1.00 33.08 764 PRO A O 1
ATOM 1852 N N . VAL A 1 307 ? -20.191 22.193 1.921 1.00 37.63 765 VAL A N 1
ATOM 1853 C CA . VAL A 1 307 ? -19.057 21.918 1.045 1.00 28.36 765 VAL A CA 1
ATOM 1854 C C . VAL A 1 307 ? -19.368 22.204 -0.414 1.00 30.75 765 VAL A C 1
ATOM 1855 O O . VAL A 1 307 ? -18.437 22.239 -1.236 1.00 30.92 765 VAL A O 1
ATOM 1859 N N . LYS A 1 308 ? -20.639 22.384 -0.764 1.00 31.13 766 LYS A N 1
ATOM 1860 C CA . LYS A 1 308 ? -21.063 22.741 -2.114 1.00 28.13 766 LYS A CA 1
ATOM 1861 C C . LYS A 1 308 ? -22.446 23.350 -1.981 1.00 28.06 766 LYS A C 1
ATOM 1862 O O . LYS A 1 308 ? -23.361 22.687 -1.487 1.00 32.79 766 LYS A O 1
ATOM 1868 N N . PHE A 1 309 ? -22.602 24.606 -2.389 1.00 28.01 767 PHE A N 1
ATOM 1869 C CA . PHE A 1 309 ? -23.859 25.296 -2.144 1.00 35.60 767 PHE A CA 1
ATOM 1870 C C . PHE A 1 309 ? -24.162 26.257 -3.285 1.00 32.40 767 PHE A C 1
ATOM 1871 O O . PHE A 1 309 ? -23.317 26.541 -4.139 1.00 32.81 767 PHE A O 1
ATOM 1879 N N . GLU A 1 310 ? -25.403 26.743 -3.291 1.00 34.57 768 GLU A N 1
ATOM 1880 C CA . GLU A 1 310 ? -25.870 27.733 -4.249 1.00 33.77 768 GLU A CA 1
ATOM 1881 C C . GLU A 1 310 ? -26.473 28.899 -3.481 1.00 34.75 768 GLU A C 1
ATOM 1882 O O . GLU A 1 310 ? -27.084 28.706 -2.425 1.00 35.80 768 GLU A O 1
ATOM 1888 N N . VAL A 1 311 ? -26.285 30.111 -4.006 1.00 31.90 769 VAL A N 1
ATOM 1889 C CA . VAL A 1 311 ? -26.650 31.328 -3.296 1.00 33.01 769 VAL A CA 1
ATOM 1890 C C . VAL A 1 311 ? -27.568 32.181 -4.160 1.00 41.40 769 VAL A C 1
ATOM 1891 O O . VAL A 1 311 ? -27.624 32.046 -5.384 1.00 34.06 769 VAL A O 1
ATOM 1895 N N . GLN A 1 312 ? -28.292 33.076 -3.490 1.00 29.09 770 GLN A N 1
ATOM 1896 C CA . GLN A 1 312 ? -29.116 34.100 -4.100 1.00 32.77 770 GLN A CA 1
ATOM 1897 C C . GLN A 1 312 ? -28.676 35.462 -3.582 1.00 36.36 770 GLN A C 1
ATOM 1898 O O . GLN A 1 312 ? -28.284 35.572 -2.415 1.00 34.41 770 GLN A O 1
ATOM 1904 N N . PRO A 1 313 ? -28.702 36.505 -4.413 1.00 39.11 771 PRO A N 1
ATOM 1905 C CA . PRO A 1 313 ? -28.275 37.828 -3.938 1.00 34.85 771 PRO A CA 1
ATOM 1906 C C . PRO A 1 313 ? -29.133 38.310 -2.778 1.00 31.00 771 PRO A C 1
ATOM 1907 O O . PRO A 1 313 ? -30.338 38.046 -2.717 1.00 31.40 771 PRO A O 1
ATOM 1911 N N . LEU A 1 314 ? -28.494 39.028 -1.849 1.00 35.53 772 LEU A N 1
ATOM 1912 C CA . LEU A 1 314 ? -29.180 39.471 -0.640 1.00 38.65 772 LEU A CA 1
ATOM 1913 C C . LEU A 1 314 ? -30.205 40.565 -0.903 1.00 43.73 772 LEU A C 1
ATOM 1914 O O . LEU A 1 314 ? -31.126 40.733 -0.096 1.00 44.37 772 LEU A O 1
ATOM 1919 N N . TYR A 1 315 ? -30.071 41.319 -1.998 1.00 37.27 773 TYR A N 1
ATOM 1920 C CA . TYR A 1 315 ? -30.994 42.425 -2.222 1.00 34.01 773 TYR A CA 1
ATOM 1921 C C . TYR A 1 315 ? -32.431 41.947 -2.391 1.00 45.83 773 TYR A C 1
ATOM 1922 O O . TYR A 1 315 ? -33.361 42.743 -2.217 1.00 51.91 773 TYR A O 1
ATOM 1931 N N . HIS A 1 316 ? -32.636 40.665 -2.704 1.00 45.68 774 HIS A N 1
ATOM 1932 C CA . HIS A 1 316 ? -33.988 40.121 -2.779 1.00 47.74 774 HIS A CA 1
ATOM 1933 C C . HIS A 1 316 ? -34.687 40.120 -1.425 1.00 42.30 774 HIS A C 1
ATOM 1934 O O . HIS A 1 316 ? -35.917 40.015 -1.376 1.00 49.76 774 HIS A O 1
ATOM 1941 N N . LEU A 1 317 ? -33.937 40.234 -0.332 1.00 37.81 775 LEU A N 1
ATOM 1942 C CA . LEU A 1 317 ? -34.495 40.218 1.013 1.00 44.28 775 LEU A CA 1
ATOM 1943 C C . LEU A 1 317 ? -34.683 41.611 1.598 1.00 56.66 775 LEU A C 1
ATOM 1944 O O . LEU A 1 317 ? -35.173 41.734 2.725 1.00 64.27 775 LEU A O 1
ATOM 1949 N N . LEU A 1 318 ? -34.309 42.654 0.869 1.00 47.58 776 LEU A N 1
ATOM 1950 C CA . LEU A 1 318 ? -34.433 44.021 1.345 1.00 51.17 776 LEU A CA 1
ATOM 1951 C C . LEU A 1 318 ? -35.699 44.668 0.796 1.00 54.29 776 LEU A C 1
ATOM 1952 O O . LEU A 1 318 ? -36.206 44.259 -0.253 1.00 45.41 776 LEU A O 1
ATOM 1957 N N . PRO A 1 319 ? -36.244 45.668 1.491 1.00 51.64 777 PRO A N 1
ATOM 1958 C CA . PRO A 1 319 ? -37.376 46.414 0.929 1.00 55.47 777 PRO A CA 1
ATOM 1959 C C . PRO A 1 319 ? -36.980 47.082 -0.378 1.00 54.85 777 PRO A C 1
ATOM 1960 O O . PRO A 1 319 ? -35.825 47.462 -0.581 1.00 49.09 777 PRO A O 1
ATOM 1964 N N . VAL A 1 320 ? -37.965 47.223 -1.270 1.00 57.82 778 VAL A N 1
ATOM 1965 C CA . VAL A 1 320 ? -37.681 47.611 -2.650 1.00 64.51 778 VAL A CA 1
ATOM 1966 C C . VAL A 1 320 ? -36.977 48.960 -2.721 1.00 60.14 778 VAL A C 1
ATOM 1967 O O . VAL A 1 320 ? -36.129 49.179 -3.596 1.00 55.37 778 VAL A O 1
ATOM 1971 N N . GLU A 1 321 ? -37.295 49.877 -1.804 1.00 47.37 779 GLU A N 1
ATOM 1972 C CA . GLU A 1 321 ? -36.678 51.198 -1.817 1.00 55.78 779 GLU A CA 1
ATOM 1973 C C . GLU A 1 321 ? -35.197 51.166 -1.465 1.00 49.53 779 GLU A C 1
ATOM 1974 O O . GLU A 1 321 ? -34.511 52.176 -1.660 1.00 51.12 779 GLU A O 1
ATOM 1980 N N . LYS A 1 322 ? -34.688 50.046 -0.955 1.00 49.38 780 LYS A N 1
ATOM 1981 C CA . LYS A 1 322 ? -33.279 49.923 -0.614 1.00 52.15 780 LYS A CA 1
ATOM 1982 C C . LYS A 1 322 ? -32.533 48.949 -1.514 1.00 46.36 780 LYS A C 1
ATOM 1983 O O . LYS A 1 322 ? -31.308 48.829 -1.389 1.00 45.90 780 LYS A O 1
ATOM 1989 N N . GLN A 1 323 ? -33.232 48.260 -2.421 1.00 52.08 781 GLN A N 1
ATOM 1990 C CA . GLN A 1 323 ? -32.593 47.218 -3.219 1.00 55.30 781 GLN A CA 1
ATOM 1991 C C . GLN A 1 323 ? -31.566 47.799 -4.183 1.00 52.31 781 GLN A C 1
ATOM 1992 O O . GLN A 1 323 ? -30.460 47.260 -4.319 1.00 50.96 781 GLN A O 1
ATOM 1998 N N . GLU A 1 324 ? -31.910 48.896 -4.859 1.00 44.02 782 GLU A N 1
ATOM 1999 C CA . GLU A 1 324 ? -30.992 49.481 -5.830 1.00 52.40 782 GLU A CA 1
ATOM 2000 C C . GLU A 1 324 ? -29.734 50.011 -5.151 1.00 53.90 782 GLU A C 1
ATOM 2001 O O . GLU A 1 324 ? -28.628 49.869 -5.684 1.00 56.39 782 GLU A O 1
ATOM 2007 N N . ALA A 1 325 ? -29.883 50.617 -3.970 1.00 44.85 783 ALA A N 1
ATOM 2008 C CA . ALA A 1 325 ? -28.722 51.115 -3.241 1.00 33.97 783 ALA A CA 1
ATOM 2009 C C . ALA A 1 325 ? -27.843 49.976 -2.742 1.00 35.30 783 ALA A C 1
ATOM 2010 O O . ALA A 1 325 ? -26.613 50.108 -2.714 1.00 35.74 783 ALA A O 1
ATOM 2012 N N . PHE A 1 326 ? -28.447 48.856 -2.347 1.00 38.00 784 PHE A N 1
ATOM 2013 C CA . PHE A 1 326 ? -27.649 47.729 -1.881 1.00 37.83 784 PHE A CA 1
ATOM 2014 C C . PHE A 1 326 ? -26.872 47.096 -3.029 1.00 46.00 784 PHE A C 1
ATOM 2015 O O . PHE A 1 326 ? -25.706 46.716 -2.862 1.00 35.80 784 PHE A O 1
ATOM 2023 N N . LYS A 1 327 ? -27.496 46.980 -4.205 1.00 44.34 785 LYS A N 1
ATOM 2024 C CA . LYS A 1 327 ? -26.784 46.461 -5.369 1.00 46.49 785 LYS A CA 1
ATOM 2025 C C . LYS A 1 327 ? -25.581 47.331 -5.706 1.00 47.87 785 LYS A C 1
ATOM 2026 O O . LYS A 1 327 ? -24.495 46.818 -5.998 1.00 42.41 785 LYS A O 1
ATOM 2032 N N . GLN A 1 328 ? -25.751 48.654 -5.665 1.00 41.98 786 GLN A N 1
ATOM 2033 C CA . GLN A 1 328 ? -24.608 49.540 -5.844 1.00 30.22 786 GLN A CA 1
ATOM 2034 C C . GLN A 1 328 ? -23.579 49.343 -4.739 1.00 38.76 786 GLN A C 1
ATOM 2035 O O . GLN A 1 328 ? -22.373 49.450 -4.987 1.00 41.82 786 GLN A O 1
ATOM 2041 N N . ALA A 1 329 ? -24.034 49.033 -3.522 1.00 35.95 787 ALA A N 1
ATOM 2042 C CA . ALA A 1 329 ? -23.110 48.828 -2.410 1.00 43.16 787 ALA A CA 1
ATOM 2043 C C . ALA A 1 329 ? -22.267 47.572 -2.603 1.00 40.90 787 ALA A C 1
ATOM 2044 O O . ALA A 1 329 ? -21.069 47.574 -2.296 1.00 39.19 787 ALA A O 1
ATOM 2046 N N . VAL A 1 330 ? -22.867 46.488 -3.105 1.00 34.15 788 VAL A N 1
ATOM 2047 C CA . VAL A 1 330 ? -22.088 45.265 -3.286 1.00 29.55 788 VAL A CA 1
ATOM 2048 C C . VAL A 1 330 ? -21.150 45.401 -4.478 1.00 27.39 788 VAL A C 1
ATOM 2049 O O . VAL A 1 330 ? -20.055 44.824 -4.484 1.00 37.04 788 VAL A O 1
ATOM 2053 N N . THR A 1 331 ? -21.552 46.155 -5.503 1.00 29.41 789 THR A N 1
ATOM 2054 C CA . THR A 1 331 ? -20.643 46.448 -6.605 1.00 32.71 789 THR A CA 1
ATOM 2055 C C . THR A 1 331 ? -19.444 47.244 -6.110 1.00 36.74 789 THR A C 1
ATOM 2056 O O . THR A 1 331 ? -18.292 46.919 -6.424 1.00 37.87 789 THR A O 1
ATOM 2060 N N . PHE A 1 332 ? -19.705 48.292 -5.323 1.00 34.57 790 PHE A N 1
ATOM 2061 C CA . PHE A 1 332 ? -18.636 49.046 -4.674 1.00 41.82 790 PHE A CA 1
ATOM 2062 C C . PHE A 1 332 ? -17.770 48.129 -3.820 1.00 40.69 790 PHE A C 1
ATOM 2063 O O . PHE A 1 332 ? -16.536 48.191 -3.872 1.00 36.18 790 PHE A O 1
ATOM 2071 N N . TYR A 1 333 ? -18.409 47.261 -3.030 1.00 35.57 791 TYR A N 1
ATOM 2072 C CA . TYR A 1 333 ? -17.676 46.359 -2.148 1.00 41.10 791 TYR A CA 1
ATOM 2073 C C . TYR A 1 333 ? -16.816 45.381 -2.939 1.00 34.73 791 TYR A C 1
ATOM 2074 O O . TYR A 1 333 ? -15.672 45.108 -2.559 1.00 35.83 791 TYR A O 1
ATOM 2083 N N . SER A 1 334 ? -17.344 44.854 -4.047 1.00 32.25 792 SER A N 1
ATOM 2084 C CA . SER A 1 334 ? -16.584 43.901 -4.851 1.00 38.98 792 SER A CA 1
ATOM 2085 C C . SER A 1 334 ? -15.340 44.538 -5.457 1.00 38.51 792 SER A C 1
ATOM 2086 O O . SER A 1 334 ? -14.326 43.858 -5.644 1.00 43.55 792 SER A O 1
ATOM 2089 N N . LYS A 1 335 ? -15.398 45.830 -5.774 1.00 39.53 793 LYS A N 1
ATOM 2090 C CA . LYS A 1 335 ? -14.250 46.498 -6.375 1.00 39.75 793 LYS A CA 1
ATOM 2091 C C . LYS A 1 335 ? -13.235 46.920 -5.320 1.00 39.53 793 LYS A C 1
ATOM 2092 O O . LYS A 1 335 ? -12.023 46.807 -5.539 1.00 40.63 793 LYS A O 1
ATOM 2098 N N . ALA A 1 336 ? -13.713 47.407 -4.174 1.00 40.19 794 ALA A N 1
ATOM 2099 C CA . ALA A 1 336 ? -12.806 47.933 -3.161 1.00 43.36 794 ALA A CA 1
ATOM 2100 C C . ALA A 1 336 ? -12.100 46.821 -2.396 1.00 49.44 794 ALA A C 1
ATOM 2101 O O . ALA A 1 336 ? -10.938 46.986 -1.999 1.00 54.23 794 ALA A O 1
ATOM 2103 N N . VAL A 1 337 ? -12.779 45.700 -2.168 1.00 41.65 795 VAL A N 1
ATOM 2104 C CA . VAL A 1 337 ? -12.215 44.591 -1.408 1.00 46.33 795 VAL A CA 1
ATOM 2105 C C . VAL A 1 337 ? -11.716 43.478 -2.320 1.00 38.91 795 VAL A C 1
ATOM 2106 O O . VAL A 1 337 ? -10.697 42.847 -2.032 1.00 40.29 795 VAL A O 1
ATOM 2110 N N . GLY A 1 338 ? -12.399 43.265 -3.443 1.00 44.60 796 GLY A N 1
ATOM 2111 C CA . GLY A 1 338 ? -11.987 42.238 -4.372 1.00 50.16 796 GLY A CA 1
ATOM 2112 C C . GLY A 1 338 ? -10.741 42.623 -5.145 1.00 48.55 796 GLY A C 1
ATOM 2113 O O . GLY A 1 338 ? -10.387 43.794 -5.280 1.00 43.53 796 GLY A O 1
ATOM 2114 N N . LEU A 1 339 ? -10.060 41.604 -5.662 1.00 45.64 797 LEU A N 1
ATOM 2115 C CA . LEU A 1 339 ? -8.804 41.776 -6.389 1.00 45.06 797 LEU A CA 1
ATOM 2116 C C . LEU A 1 339 ? -9.023 41.444 -7.861 1.00 61.79 797 LEU A C 1
ATOM 2117 O O . LEU A 1 339 ? -9.283 40.288 -8.212 1.00 69.03 797 LEU A O 1
ATOM 2122 N N . THR A 1 340 ? -8.911 42.453 -8.719 1.00 67.23 798 THR A N 1
ATOM 2123 C CA . THR A 1 340 ? -8.766 42.184 -10.137 1.00 83.79 798 THR A CA 1
ATOM 2124 C C . THR A 1 340 ? -7.365 41.619 -10.382 1.00 100.50 798 THR A C 1
ATOM 2125 O O . THR A 1 340 ? -6.443 41.878 -9.603 1.00 109.63 798 THR A O 1
ATOM 2129 N N . PRO A 1 341 ? -7.181 40.806 -11.434 1.00 109.45 799 PRO A N 1
ATOM 2130 C CA . PRO A 1 341 ? -5.874 40.155 -11.638 1.00 112.09 799 PRO A CA 1
ATOM 2131 C C . PRO A 1 341 ? -4.708 41.113 -11.857 1.00 119.64 799 PRO A C 1
ATOM 2132 O O . PRO A 1 341 ? -3.925 40.931 -12.795 1.00 125.99 799 PRO A O 1
ATOM 2136 N N . GLN A 1 342 ? -4.570 42.120 -11.000 1.00 117.86 800 GLN A N 1
ATOM 2137 C CA . GLN A 1 342 ? -3.458 43.061 -11.085 1.00 112.46 800 GLN A CA 1
ATOM 2138 C C . GLN A 1 342 ? -2.810 43.267 -9.718 1.00 114.19 800 GLN A C 1
ATOM 2139 O O . GLN A 1 342 ? -2.756 42.348 -8.900 1.00 114.25 800 GLN A O 1
#

Sequence (276 aa):
AINYLGAGYDHVRGNPVGDPSSMGDPGIRPPVLRFTVLQPLGGYVRQYVACRQSETISELSNLSDYQNELSVDASLQGGDPIGLNSFSASTGYRDFAKEVSKKDTRTYMLKNYCMRYEAGVAQKWNVTLAFAAGVSQLPDVFDAHNPECACSAEQWRQDQNAEACTKTNVPIWISFIEQFGTHFLVRLFAGGKMTYQVTAKRQMNVQKETLVIGGRPPGQVSDPAALAAWADTVEELPMPVKFEVQPLYHLLPVEKQEAFKQAVTFYSKAVGLTPQ

InterPro domains:
  IPR020864 Membrane attack complex component/perforin (MACPF) domain [PF01823] (573-802)
  IPR020864 Membrane attack complex component/perforin (MACPF) domain [PS51412] (463-817)
  IPR020864 Membrane attack complex component/perfo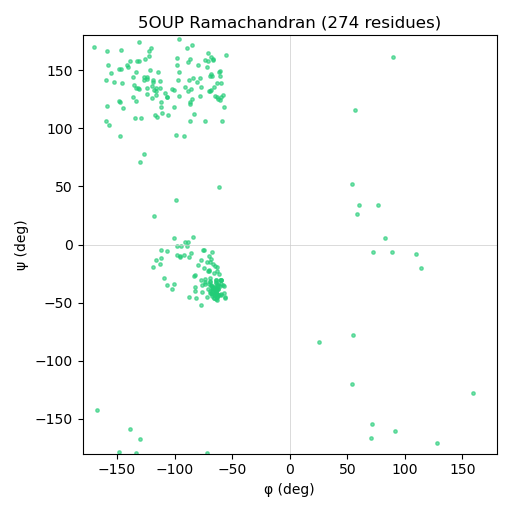rin (MACPF) domain [SM00457] (611-804)

Organism: Toxoplasma gondii (strain ATCC 50861 / VEG) (NCBI:txid432359)

Nearest PDB structures (foldseek):
  5oup-assembly1_A  TM=1.004E+00  e=2.543E-64  Toxoplasma gondii
  5own-assembly1_A  TM=9.827E-01  e=4.766E-56  Toxoplasma gondii
  5own-assembly2_B  TM=9.622E-01  e=4.643E-54  Toxoplasma gondii
  3nsj-assembly1_A  TM=6.759E-01  e=1.121E-13  Mus musculus
  6u2w-assembly1_A  TM=6.572E-01  e=3.082E-11  Homo sapiens

Foldseek 3Di:
DDDQAQWFFAQQAWFLLAAPVDQGTPGTFGHWFDFDVDQTVQKGKFFDDFWDKDKDKFWDLALVSVQLVRLQQEDAVPSHHPDLLGNQLYPVSVVVNVVNVPPQKIKMKMKIGGFGMKMFGDDPTDTDPVNVVLLVPDDLAAQQVDPPQLDALQNCLVPCPDPSNVVGCLVSLVVSCVRRHFWGFGMFTKFKMKMWMWMAGVVRDIDIDIGMHAFDDFDDPPDPVSVVVRNVRRVVTIGGNGTHIGTPLVVHPPSRSVNSVVSSSSVSSNSRDDSD

Secondary structure (DSSP, 8-state):
----TTEEE-TTT--TT-BTTBSS-TTEEEE-EE---PPPTTEEEEEEEEEEEEEEEEEE-SHHHHHHHHHTTEEETTS----SSTTTTSHHHHHHHHHHH-TTEEEEEEEEEEEEEEEEE----EE-HHHHHHHHTS-SS-GGGSTT-S--HHHHHH-TTSHHHHTSSHHHHHHHHHHH-SEEEEEEEEEEEEEEEEEEE----EEEEEEEESSSPPS-SS-HHHHHHHHHHHHHS-EEEEEEEEEGGGGS-HHHHHHHHHHHHHHHHHHS----

GO terms:
  GO:0033163 microneme membrane (C, IDA)
  GO:0035891 exit from host cell (P, IDA)
  GO:0020005 symbiont-containing vacuole membrane (C, IDA)
  GO:0022829 wide pore channel activity (F, IDA)

B-factor: mean 55.38, std 24.7, range [21.61, 152.29]